Protein AF-A0A5U8SXX7-F1 (afdb_monomer_lite)

Structure (mmCIF, N/CA/C/O backbone):
data_AF-A0A5U8SXX7-F1
#
_entry.id   AF-A0A5U8SXX7-F1
#
loop_
_atom_site.group_PDB
_atom_site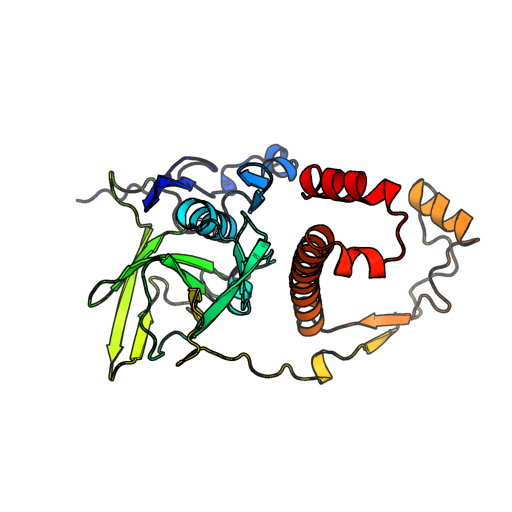.id
_atom_site.type_symbol
_atom_site.label_atom_id
_atom_site.label_alt_id
_atom_site.label_comp_id
_atom_site.label_asym_id
_atom_site.label_entity_id
_atom_site.label_seq_id
_atom_site.pdbx_PDB_ins_code
_atom_site.Cartn_x
_atom_site.Cartn_y
_atom_site.Cartn_z
_atom_site.occupancy
_atom_site.B_iso_or_equiv
_atom_site.auth_seq_id
_atom_site.auth_comp_id
_atom_site.auth_asym_id
_atom_site.auth_atom_id
_atom_site.pdbx_PDB_model_num
ATOM 1 N N . MET A 1 1 ? -5.704 18.081 38.319 1.00 32.44 1 MET A N 1
ATOM 2 C CA . MET A 1 1 ? -4.574 18.545 37.490 1.00 32.44 1 MET A CA 1
ATOM 3 C C . MET A 1 1 ? -3.995 17.320 36.803 1.00 32.44 1 MET A C 1
ATOM 5 O O . MET A 1 1 ? -3.219 16.600 37.414 1.00 32.44 1 MET A O 1
ATOM 9 N N . SER A 1 2 ? -4.483 16.996 35.607 1.00 37.75 2 SER A N 1
ATOM 10 C CA . SER A 1 2 ? -3.948 15.902 34.794 1.00 37.75 2 SER A CA 1
ATOM 11 C C . SER A 1 2 ? -2.722 16.425 34.056 1.00 37.75 2 SER A C 1
ATOM 13 O O . SER A 1 2 ? -2.859 17.245 33.151 1.00 37.75 2 SER A O 1
ATOM 15 N N . GLY A 1 3 ? -1.534 16.003 34.485 1.00 36.03 3 GLY A N 1
ATOM 16 C CA . GLY A 1 3 ? -0.313 16.236 33.725 1.00 36.03 3 GLY A CA 1
ATOM 17 C C . GLY A 1 3 ? -0.435 15.513 32.390 1.00 36.03 3 GLY A C 1
ATOM 18 O O . GLY A 1 3 ? -0.456 14.286 32.355 1.00 36.03 3 GLY A O 1
ATOM 19 N N . ILE A 1 4 ? -0.584 16.277 31.311 1.00 40.84 4 ILE A N 1
ATOM 20 C CA . ILE A 1 4 ? -0.399 15.770 29.956 1.00 40.84 4 ILE A CA 1
ATOM 21 C C . ILE A 1 4 ? 1.100 15.505 29.850 1.00 40.84 4 ILE A C 1
ATOM 23 O O . ILE A 1 4 ? 1.896 16.440 29.894 1.00 40.84 4 ILE A O 1
ATOM 27 N N . ILE A 1 5 ? 1.492 14.234 29.810 1.00 45.47 5 ILE A N 1
ATOM 28 C CA . ILE A 1 5 ? 2.870 13.858 29.505 1.00 45.47 5 ILE A CA 1
ATOM 29 C C . ILE A 1 5 ? 3.035 14.091 28.001 1.00 45.47 5 ILE A C 1
ATOM 31 O O . ILE A 1 5 ? 2.590 13.293 27.183 1.00 45.47 5 ILE A O 1
ATOM 35 N N . THR A 1 6 ? 3.582 15.254 27.657 1.00 53.59 6 THR A N 1
ATOM 36 C CA . THR A 1 6 ? 3.917 15.709 26.303 1.00 53.59 6 THR A CA 1
ATOM 37 C C . THR A 1 6 ? 5.352 15.321 25.958 1.00 53.59 6 THR A C 1
ATOM 39 O O . THR A 1 6 ? 6.181 16.191 25.701 1.00 53.59 6 THR A O 1
ATOM 42 N N . GLU A 1 7 ? 5.685 14.037 26.018 1.00 73.19 7 GLU A N 1
ATOM 43 C CA . GLU A 1 7 ? 6.997 13.575 25.566 1.00 73.19 7 GLU A CA 1
ATOM 44 C C . GLU A 1 7 ? 6.785 12.523 24.484 1.00 73.19 7 GLU A C 1
ATOM 46 O O . GLU A 1 7 ? 6.180 11.475 24.720 1.00 73.19 7 GLU A O 1
ATOM 51 N N . HIS A 1 8 ? 7.188 12.870 23.261 1.00 89.75 8 HIS A N 1
ATOM 52 C CA . HIS A 1 8 ? 7.258 11.917 22.166 1.00 89.75 8 HIS A CA 1
ATOM 53 C C . HIS A 1 8 ? 8.357 10.909 22.484 1.00 89.75 8 HIS A C 1
ATOM 55 O O . HIS A 1 8 ? 9.456 11.272 22.901 1.00 89.75 8 HIS A O 1
ATOM 61 N N . GLU A 1 9 ? 8.051 9.634 22.311 1.00 95.12 9 GLU A N 1
ATOM 62 C CA . GLU A 1 9 ? 9.025 8.572 22.473 1.00 95.12 9 GLU A CA 1
ATOM 63 C C . GLU A 1 9 ? 9.878 8.468 21.201 1.00 95.12 9 GLU A C 1
ATOM 65 O O . GLU A 1 9 ? 9.337 8.605 20.094 1.00 95.12 9 GLU A O 1
ATOM 70 N N . PRO A 1 10 ? 11.179 8.152 21.327 1.00 95.12 10 PRO A N 1
ATOM 71 C CA . PRO A 1 10 ? 12.062 7.989 20.179 1.00 95.12 10 PRO A CA 1
ATOM 72 C C . PRO A 1 10 ? 11.554 6.955 19.175 1.00 95.12 10 PRO A C 1
ATOM 74 O O . PRO A 1 10 ? 10.849 6.007 19.545 1.00 95.12 10 PRO A O 1
ATOM 77 N N . PHE A 1 11 ? 11.968 7.100 17.919 1.00 95.00 11 PHE A N 1
ATOM 78 C CA . PHE A 1 11 ? 11.667 6.175 16.836 1.00 95.00 11 PHE A CA 1
ATOM 79 C C . PHE A 1 11 ? 11.897 4.714 17.240 1.00 95.00 11 PHE A C 1
ATOM 81 O O . PHE A 1 11 ? 12.903 4.357 17.852 1.00 95.00 11 PHE A O 1
ATOM 88 N N . GLY A 1 12 ? 10.943 3.848 16.900 1.00 95.38 12 GLY A N 1
ATOM 89 C CA . GLY A 1 12 ? 11.006 2.422 17.210 1.00 95.38 12 GLY A CA 1
ATOM 90 C C . GLY A 1 12 ? 10.702 2.065 18.663 1.00 95.38 12 GLY A C 1
ATOM 91 O O . GLY A 1 12 ? 10.657 0.879 18.995 1.00 95.38 12 GLY A O 1
ATOM 92 N N . THR A 1 13 ? 10.414 3.042 19.526 1.00 97.44 13 THR A N 1
ATOM 93 C CA . THR A 1 13 ? 9.951 2.750 20.885 1.00 97.44 13 THR A CA 1
ATOM 94 C C . THR A 1 13 ? 8.568 2.105 20.842 1.00 97.44 13 THR A C 1
ATOM 96 O O . THR A 1 13 ? 7.653 2.613 20.195 1.00 97.44 13 THR A O 1
ATOM 99 N N . LEU A 1 14 ? 8.398 0.994 21.564 1.00 98.00 14 LEU A N 1
ATOM 100 C CA . LEU A 1 14 ? 7.102 0.341 21.752 1.00 98.00 14 LEU A CA 1
ATOM 101 C C . LEU A 1 14 ? 6.168 1.240 22.575 1.00 98.00 14 LEU A C 1
ATOM 103 O O . LEU A 1 14 ? 6.423 1.508 23.752 1.00 98.00 14 LEU A O 1
ATOM 107 N N . LEU A 1 15 ? 5.055 1.644 21.966 1.00 98.00 15 LEU A N 1
ATOM 108 C CA . LEU A 1 15 ? 4.037 2.502 22.573 1.00 98.00 15 LEU A CA 1
ATOM 109 C C . LEU A 1 15 ? 2.920 1.701 23.245 1.00 98.00 15 LEU A C 1
ATOM 111 O O . LEU A 1 15 ? 2.323 2.158 24.217 1.00 98.00 15 LEU A O 1
ATOM 115 N N . GLY A 1 16 ? 2.625 0.507 22.736 1.00 98.00 16 GLY A N 1
ATOM 116 C CA . GLY A 1 16 ? 1.540 -0.339 23.219 1.00 98.00 16 GLY A CA 1
ATOM 117 C C . GLY A 1 16 ? 1.181 -1.426 22.214 1.00 98.00 16 GLY A C 1
ATOM 118 O O . GLY A 1 16 ? 1.968 -1.745 21.324 1.00 98.00 16 GLY A O 1
ATOM 119 N N . TYR A 1 17 ? -0.014 -1.996 22.361 1.00 98.50 17 TYR A N 1
ATOM 120 C CA . TYR A 1 17 ? -0.487 -3.089 21.516 1.00 98.50 17 TYR A CA 1
ATOM 121 C C . TYR A 1 17 ? -1.936 -2.872 21.098 1.00 98.50 17 TYR A C 1
ATOM 123 O O . TYR A 1 17 ? -2.779 -2.537 21.924 1.00 98.50 17 TYR A O 1
ATOM 131 N N . ALA A 1 18 ? -2.228 -3.142 19.834 1.00 98.50 18 ALA A N 1
ATOM 132 C CA . ALA A 1 18 ? -3.575 -3.274 19.302 1.00 98.50 18 ALA A CA 1
ATOM 133 C C . ALA A 1 18 ? -4.205 -4.631 19.696 1.00 98.50 18 ALA A C 1
ATOM 135 O O . ALA A 1 18 ? -3.512 -5.504 20.244 1.00 98.50 18 ALA A O 1
ATOM 136 N N . PRO A 1 19 ? -5.499 -4.865 19.393 1.00 98.31 19 PRO A N 1
ATOM 137 C CA . PRO A 1 19 ? -6.109 -6.185 19.521 1.00 98.31 19 PRO A CA 1
ATOM 138 C C . PRO A 1 19 ? -5.303 -7.258 18.776 1.00 98.31 19 PRO A C 1
ATOM 140 O O . PRO A 1 19 ? -4.677 -6.984 17.751 1.00 98.31 19 PRO A O 1
ATOM 143 N N . GLY A 1 20 ? -5.273 -8.470 19.333 1.00 97.19 20 GLY A N 1
ATOM 144 C CA . GLY A 1 20 ? -4.426 -9.559 18.830 1.00 97.19 20 GLY A CA 1
ATOM 145 C C . GLY A 1 20 ? -2.946 -9.452 19.213 1.00 97.19 20 GLY A C 1
ATOM 146 O O . GLY A 1 20 ? -2.155 -10.302 18.825 1.00 97.19 20 GLY A O 1
ATOM 147 N N . GLY A 1 21 ? -2.554 -8.440 19.999 1.00 97.81 21 GLY A N 1
ATOM 148 C CA . GLY A 1 21 ? -1.166 -8.276 20.442 1.00 97.81 21 GLY A CA 1
ATOM 149 C C . GLY A 1 21 ? -0.250 -7.685 19.370 1.00 97.81 21 GLY A C 1
ATOM 150 O O . GLY A 1 21 ? 0.959 -7.899 19.408 1.00 97.81 21 GLY A O 1
ATOM 151 N N . VAL A 1 22 ? -0.803 -6.932 18.415 1.00 98.62 22 VAL A N 1
ATOM 152 C CA . VAL A 1 22 ? -0.023 -6.276 17.358 1.00 98.62 22 VAL A CA 1
ATOM 153 C C . VAL A 1 22 ? 0.638 -5.018 17.919 1.00 98.62 22 VAL A C 1
ATOM 155 O O . VAL A 1 22 ? -0.049 -4.092 18.343 1.00 98.62 22 VAL A O 1
ATOM 158 N N . ALA A 1 23 ? 1.969 -4.987 17.945 1.00 98.50 23 ALA A N 1
ATOM 159 C CA . ALA A 1 23 ? 2.736 -3.877 18.508 1.00 98.50 23 ALA A CA 1
ATOM 160 C C . ALA A 1 23 ? 2.514 -2.553 17.755 1.00 98.50 23 ALA A C 1
ATOM 162 O O . ALA A 1 23 ? 2.358 -2.543 16.533 1.00 98.50 23 ALA A O 1
ATOM 163 N N . ILE A 1 24 ? 2.540 -1.444 18.489 1.00 98.56 24 ILE A N 1
ATOM 164 C CA . ILE A 1 24 ? 2.474 -0.077 17.962 1.00 98.56 24 ILE A CA 1
ATOM 165 C C . ILE A 1 24 ? 3.781 0.611 18.345 1.00 98.56 24 ILE A C 1
ATOM 167 O O . ILE A 1 24 ? 4.125 0.642 19.529 1.00 98.56 24 ILE A O 1
ATOM 171 N N . TYR A 1 25 ? 4.498 1.152 17.367 1.00 98.19 25 TYR A N 1
ATOM 172 C CA . TYR A 1 25 ? 5.790 1.807 17.567 1.00 98.19 25 TYR A CA 1
ATOM 173 C C . TYR A 1 25 ? 5.721 3.305 17.269 1.00 98.19 25 TYR A C 1
ATOM 175 O O . TYR A 1 25 ? 4.919 3.748 16.445 1.00 98.19 25 TYR A O 1
ATOM 183 N N . SER A 1 26 ? 6.589 4.082 17.920 1.00 97.44 26 SER A N 1
ATOM 184 C CA . SER A 1 26 ? 6.797 5.484 17.557 1.00 97.44 26 SER A CA 1
ATOM 185 C C . SER A 1 26 ? 7.449 5.578 16.183 1.00 97.44 26 SER A C 1
ATOM 187 O O . SER A 1 26 ? 8.460 4.924 15.919 1.00 97.44 26 SER A O 1
ATOM 189 N N . SER A 1 27 ? 6.888 6.435 15.334 1.00 94.88 27 SER A N 1
ATOM 190 C CA . SER A 1 27 ? 7.436 6.779 14.020 1.00 94.88 27 SER A CA 1
ATOM 191 C C . SER A 1 27 ? 8.044 8.189 13.995 1.00 94.88 27 SER A C 1
ATOM 193 O O . SER A 1 27 ? 7.937 8.881 12.989 1.00 94.88 27 SER A O 1
ATOM 195 N N . ASP A 1 28 ? 8.621 8.646 15.110 1.00 92.44 28 ASP A N 1
ATOM 196 C CA . ASP A 1 28 ? 9.203 9.990 15.221 1.00 92.44 28 ASP A CA 1
ATOM 197 C C . ASP A 1 28 ? 10.601 10.062 14.572 1.00 92.44 28 ASP A C 1
ATOM 199 O O . ASP A 1 28 ? 11.625 9.860 15.230 1.00 92.44 28 ASP A O 1
ATOM 203 N N . TYR A 1 29 ? 10.649 10.310 13.259 1.00 86.81 29 TYR A N 1
ATOM 204 C CA . TYR A 1 29 ? 11.898 10.347 12.482 1.00 86.81 29 TYR A CA 1
ATOM 205 C C . TYR A 1 29 ? 12.851 11.481 12.871 1.00 86.81 29 TYR A C 1
ATOM 207 O O . TYR A 1 29 ? 14.036 11.399 12.540 1.00 86.81 29 TYR A O 1
ATOM 215 N N . ASP A 1 30 ? 12.379 12.508 13.582 1.00 88.31 30 ASP A N 1
ATOM 216 C CA . ASP A 1 30 ? 13.229 13.614 14.039 1.00 88.31 30 ASP A CA 1
ATOM 217 C C . ASP A 1 30 ? 14.213 13.154 15.127 1.00 88.31 30 ASP A C 1
ATOM 219 O O . ASP A 1 30 ? 15.227 13.803 15.382 1.00 88.31 30 ASP A O 1
ATOM 223 N N . THR A 1 31 ? 13.949 11.996 15.736 1.00 87.38 31 THR A N 1
ATOM 224 C CA . THR A 1 31 ? 14.818 11.370 16.742 1.00 87.38 31 THR A CA 1
ATOM 225 C C . THR A 1 31 ? 15.895 10.450 16.153 1.00 87.38 31 THR A C 1
ATOM 227 O O . THR A 1 31 ? 16.691 9.894 16.909 1.00 87.38 31 THR A O 1
ATOM 230 N N . ILE A 1 32 ? 15.943 10.298 14.823 1.00 86.88 32 ILE A N 1
ATOM 231 C CA . ILE A 1 32 ? 16.904 9.451 14.099 1.00 86.88 32 ILE A CA 1
ATOM 232 C C . ILE A 1 32 ? 18.043 10.304 13.523 1.00 86.88 32 ILE A C 1
ATOM 234 O O . ILE A 1 32 ? 17.812 11.407 13.022 1.00 86.88 32 ILE A O 1
ATOM 238 N N . THR A 1 33 ? 19.275 9.790 13.539 1.00 82.50 33 THR A N 1
ATOM 239 C CA . THR A 1 33 ? 20.435 10.466 12.934 1.00 82.50 33 THR A CA 1
ATOM 240 C C . THR A 1 33 ? 20.453 10.354 11.402 1.00 82.50 33 THR A C 1
ATOM 242 O O . THR A 1 33 ? 19.926 9.406 10.830 1.00 82.50 33 THR A O 1
ATOM 245 N N . GLU A 1 34 ? 21.106 11.290 10.702 1.00 79.62 34 GLU A N 1
ATOM 246 C CA . GLU A 1 34 ? 21.230 11.227 9.230 1.00 79.62 34 GLU A CA 1
ATOM 247 C C . GLU A 1 34 ? 21.954 9.958 8.745 1.00 79.62 34 GLU A C 1
ATOM 249 O O . GLU A 1 34 ? 21.542 9.359 7.760 1.00 79.62 34 GLU A O 1
ATOM 254 N N . ALA A 1 35 ? 22.966 9.485 9.482 1.00 74.50 35 ALA A N 1
ATOM 255 C CA . ALA A 1 35 ? 23.678 8.248 9.150 1.00 74.50 35 ALA A CA 1
ATOM 256 C C . ALA A 1 35 ? 22.775 7.005 9.231 1.00 74.50 35 ALA A C 1
ATOM 258 O O . ALA A 1 35 ? 22.951 6.061 8.468 1.00 74.50 35 ALA A O 1
ATOM 259 N N . GLU A 1 36 ? 21.802 6.999 10.145 1.00 72.56 36 GLU A N 1
ATOM 260 C CA . GLU A 1 36 ? 20.806 5.930 10.220 1.00 72.56 36 GLU A CA 1
ATOM 261 C C . GLU A 1 36 ? 19.809 6.028 9.062 1.00 72.56 36 GLU A C 1
ATOM 263 O O . GLU A 1 36 ? 19.444 4.996 8.513 1.00 72.56 36 GLU A O 1
ATOM 268 N N . LYS A 1 37 ? 19.422 7.240 8.636 1.00 71.06 37 LYS A N 1
ATOM 269 C CA . LYS A 1 37 ? 18.517 7.458 7.488 1.00 71.06 37 LYS A CA 1
ATOM 270 C C . LYS A 1 37 ? 19.102 6.985 6.152 1.00 71.06 37 LYS A C 1
ATOM 272 O O . LYS A 1 37 ? 18.334 6.646 5.257 1.00 71.06 37 LYS A O 1
ATOM 277 N N . GLU A 1 38 ? 20.427 6.946 6.012 1.00 72.69 38 GLU A N 1
ATOM 278 C CA . GLU A 1 38 ? 21.106 6.458 4.802 1.00 72.69 38 GLU A CA 1
ATOM 279 C C . GLU A 1 38 ? 20.998 4.926 4.614 1.00 72.69 38 GLU A C 1
ATOM 281 O O . GLU A 1 38 ? 21.174 4.433 3.499 1.00 72.69 38 GLU A O 1
ATOM 286 N N . ASP A 1 39 ? 20.654 4.162 5.660 1.00 73.50 39 ASP A N 1
ATOM 287 C CA . ASP A 1 39 ? 20.448 2.707 5.592 1.00 73.50 39 ASP A CA 1
ATOM 288 C C . ASP A 1 39 ? 18.970 2.342 5.323 1.00 73.50 39 ASP A C 1
ATOM 290 O O . ASP A 1 39 ? 18.268 1.825 6.198 1.00 73.50 39 ASP A O 1
ATOM 294 N N . ASP A 1 40 ? 18.490 2.594 4.094 1.00 68.19 40 ASP A N 1
ATOM 295 C CA . ASP A 1 40 ? 17.101 2.331 3.636 1.00 68.19 40 ASP A CA 1
ATOM 296 C C . ASP A 1 40 ? 16.620 0.897 3.931 1.00 68.19 40 ASP A C 1
ATOM 298 O O . ASP A 1 40 ? 15.458 0.655 4.271 1.00 68.19 40 ASP A O 1
ATOM 302 N N . ILE A 1 41 ? 17.523 -0.084 3.842 1.00 70.25 41 ILE A N 1
ATOM 303 C CA . ILE A 1 41 ? 17.184 -1.499 4.036 1.00 70.25 41 ILE A CA 1
ATOM 304 C C . ILE A 1 41 ? 16.730 -1.743 5.480 1.00 70.25 41 ILE A C 1
ATOM 306 O O . ILE A 1 41 ? 15.787 -2.508 5.710 1.00 70.25 41 ILE A O 1
ATOM 310 N N . SER A 1 42 ? 17.351 -1.069 6.453 1.00 80.62 42 SER A N 1
ATOM 311 C CA . SER A 1 42 ? 17.026 -1.218 7.875 1.00 80.62 42 SER A CA 1
ATOM 312 C C . SER A 1 42 ? 15.600 -0.760 8.226 1.00 80.62 42 SER A C 1
ATOM 314 O O . SER A 1 42 ? 14.990 -1.283 9.175 1.00 80.62 42 SER A O 1
ATOM 316 N N . PHE A 1 43 ? 15.017 0.138 7.423 1.00 87.25 43 PHE A N 1
ATOM 317 C CA . PHE A 1 43 ? 13.659 0.653 7.604 1.00 87.25 43 PHE A CA 1
ATOM 318 C C . PHE A 1 43 ? 12.571 -0.248 7.037 1.00 87.25 43 PHE A C 1
ATOM 320 O O . PHE A 1 43 ? 11.394 -0.050 7.337 1.00 87.25 43 PHE A O 1
ATOM 327 N N . ARG A 1 44 ? 12.915 -1.284 6.275 1.00 88.31 44 ARG A N 1
ATOM 328 C CA . ARG A 1 44 ? 11.913 -2.228 5.781 1.00 88.31 44 ARG A CA 1
ATOM 329 C C . ARG A 1 44 ? 11.476 -3.168 6.907 1.00 88.31 44 ARG A C 1
ATOM 331 O O . ARG A 1 44 ? 12.291 -3.798 7.586 1.00 88.31 44 ARG A O 1
ATOM 338 N N . SER A 1 45 ? 10.170 -3.239 7.148 1.00 94.19 45 SER A N 1
ATOM 339 C CA . SER A 1 45 ? 9.546 -4.143 8.118 1.00 94.19 45 SER A CA 1
ATOM 340 C C . SER A 1 45 ? 9.117 -5.431 7.424 1.00 94.19 45 SER A C 1
ATOM 342 O O . SER A 1 45 ? 8.421 -5.385 6.409 1.00 94.19 45 SER A O 1
ATOM 344 N N . TYR A 1 46 ? 9.508 -6.578 7.980 1.00 93.31 46 TYR A N 1
ATOM 345 C CA . TYR A 1 46 ? 9.157 -7.901 7.467 1.00 93.31 46 TYR A CA 1
ATOM 346 C C . TYR A 1 46 ? 8.668 -8.811 8.592 1.00 93.31 46 TYR A C 1
ATOM 348 O O . TYR A 1 46 ? 9.169 -8.746 9.717 1.00 93.31 46 TYR A O 1
ATOM 356 N N . ILE A 1 47 ? 7.737 -9.711 8.271 1.00 94.31 47 ILE A N 1
ATOM 357 C CA . ILE A 1 47 ? 7.434 -10.884 9.099 1.00 94.31 47 ILE A CA 1
ATOM 358 C C . ILE A 1 47 ? 7.649 -12.132 8.247 1.00 94.31 47 ILE A C 1
ATOM 360 O O . ILE A 1 47 ? 6.910 -12.393 7.300 1.00 94.31 47 ILE A O 1
ATOM 364 N N . GLY A 1 48 ? 8.684 -12.909 8.574 1.00 90.62 48 GLY A N 1
ATOM 365 C CA . GLY A 1 48 ? 9.183 -13.929 7.652 1.00 90.62 48 GLY A CA 1
ATOM 366 C C . GLY A 1 48 ? 9.667 -13.261 6.364 1.00 90.62 48 GLY A C 1
ATOM 367 O O . GLY A 1 48 ? 10.489 -12.352 6.426 1.00 90.62 48 GLY A O 1
ATOM 368 N N . ASN A 1 49 ? 9.116 -13.676 5.224 1.00 86.81 49 ASN A N 1
ATOM 369 C CA . ASN A 1 49 ? 9.429 -13.098 3.912 1.00 86.81 49 ASN A CA 1
ATOM 370 C C . ASN A 1 49 ? 8.374 -12.087 3.428 1.00 86.81 49 ASN A C 1
ATOM 372 O O . ASN A 1 49 ? 8.456 -11.596 2.307 1.00 86.81 49 ASN A O 1
ATOM 376 N N . GLU A 1 50 ? 7.365 -11.789 4.248 1.00 91.12 50 GLU A N 1
ATOM 377 C CA . GLU A 1 50 ? 6.288 -10.875 3.877 1.00 91.12 50 GLU A CA 1
ATOM 378 C C . GLU A 1 50 ? 6.643 -9.443 4.273 1.00 91.12 50 GLU A C 1
ATOM 380 O O . GLU A 1 50 ? 6.895 -9.157 5.448 1.00 91.12 50 GLU A O 1
ATOM 385 N N . TYR A 1 51 ? 6.669 -8.544 3.286 1.00 91.81 51 TYR A N 1
ATOM 386 C CA . TYR A 1 51 ? 6.935 -7.123 3.492 1.00 91.81 51 TYR A CA 1
ATOM 387 C C . TYR A 1 51 ? 5.715 -6.437 4.106 1.00 91.81 51 TYR A C 1
ATOM 389 O O . TYR A 1 51 ? 4.633 -6.407 3.519 1.00 91.81 51 TYR A O 1
ATOM 397 N N . MET A 1 52 ? 5.890 -5.873 5.297 1.00 96.38 52 MET A N 1
ATOM 398 C CA . MET A 1 52 ? 4.830 -5.170 6.014 1.00 96.38 52 MET A CA 1
ATOM 399 C C . MET A 1 52 ? 4.774 -3.697 5.625 1.00 96.38 52 MET A C 1
ATOM 401 O O . MET A 1 52 ? 3.685 -3.141 5.547 1.00 96.38 52 MET A O 1
ATOM 405 N N . GLY A 1 53 ? 5.904 -3.063 5.316 1.00 93.06 53 GLY A N 1
ATOM 406 C CA . GLY A 1 53 ? 5.968 -1.642 4.978 1.00 93.06 53 GLY A CA 1
ATOM 407 C C . GLY A 1 53 ? 7.212 -0.964 5.542 1.00 93.06 53 GLY A C 1
ATOM 408 O O . GLY A 1 53 ? 8.091 -1.614 6.110 1.00 93.06 53 GLY A O 1
ATOM 409 N N . TYR A 1 54 ? 7.261 0.358 5.411 1.00 92.88 54 TYR A N 1
ATOM 410 C CA . TYR A 1 54 ? 8.3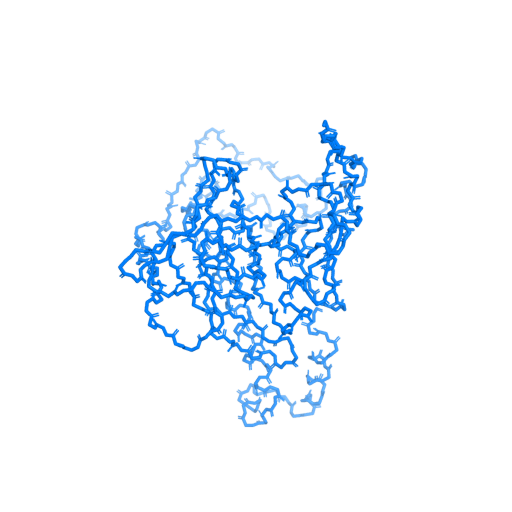44 1.179 5.942 1.00 92.88 54 TYR A CA 1
ATOM 411 C C . TYR A 1 54 ? 8.113 1.486 7.430 1.00 92.88 54 TYR A C 1
ATOM 413 O O . TYR A 1 54 ? 7.045 1.967 7.818 1.00 92.88 54 TYR A O 1
ATOM 421 N N . LYS A 1 55 ? 9.095 1.194 8.283 1.00 94.38 55 LYS A N 1
ATOM 422 C CA . LYS A 1 55 ? 9.042 1.417 9.735 1.00 94.38 55 LYS A CA 1
ATOM 423 C C . LYS A 1 55 ? 8.998 2.914 10.037 1.00 94.38 55 LYS A C 1
ATOM 425 O O . LYS A 1 55 ? 9.894 3.610 9.593 1.00 94.38 55 LYS A O 1
ATOM 430 N N . TRP A 1 56 ? 8.058 3.448 10.814 1.00 96.12 56 TRP A N 1
ATOM 431 C CA . TRP A 1 56 ? 6.872 2.822 11.419 1.00 96.12 56 TRP A CA 1
ATOM 432 C C . TRP A 1 56 ? 5.612 3.532 10.920 1.00 96.12 56 TRP A C 1
ATOM 434 O O . TRP A 1 56 ? 4.794 4.033 11.686 1.00 96.12 56 TRP A O 1
ATOM 444 N N . GLN A 1 57 ? 5.464 3.579 9.598 1.00 96.69 57 GLN A N 1
ATOM 445 C CA . GLN A 1 57 ? 4.385 4.286 8.916 1.00 96.69 57 GLN A CA 1
ATOM 446 C C . GLN A 1 57 ? 3.003 3.678 9.201 1.00 96.69 57 GLN A C 1
ATOM 448 O O . GLN A 1 57 ? 2.863 2.518 9.596 1.00 96.69 57 GLN A O 1
ATOM 453 N N . CYS A 1 58 ? 1.957 4.464 8.943 1.00 98.06 58 CYS A N 1
ATOM 454 C CA . CYS A 1 58 ? 0.565 4.027 9.077 1.00 98.06 58 CYS A CA 1
ATOM 455 C C . CYS A 1 58 ? 0.235 2.809 8.191 1.00 98.06 58 CYS A C 1
ATOM 457 O O . CYS A 1 58 ? -0.387 1.853 8.657 1.00 98.06 58 CYS A O 1
ATOM 459 N N . VAL A 1 59 ? 0.733 2.797 6.948 1.00 98.25 59 VAL A N 1
ATOM 460 C CA . VAL A 1 59 ? 0.574 1.684 5.994 1.00 98.25 59 VAL A CA 1
ATOM 461 C C . VAL A 1 59 ? 1.226 0.400 6.514 1.00 98.25 59 VAL A C 1
ATOM 463 O O . VAL A 1 59 ? 0.624 -0.671 6.424 1.00 98.25 59 VAL A O 1
ATOM 466 N N . GLU A 1 60 ? 2.421 0.510 7.109 1.00 98.38 60 GLU A N 1
ATOM 467 C CA . GLU A 1 60 ? 3.143 -0.629 7.694 1.00 98.38 60 GLU A CA 1
ATOM 468 C C . GLU A 1 60 ? 2.321 -1.303 8.787 1.00 98.38 60 GLU A C 1
ATOM 470 O O . GLU A 1 60 ? 2.132 -2.522 8.779 1.00 98.38 60 GLU A O 1
ATOM 475 N N . PHE A 1 61 ? 1.771 -0.494 9.690 1.00 98.75 61 PHE A N 1
ATOM 476 C CA . PHE A 1 61 ? 0.951 -0.990 10.780 1.00 98.75 61 PHE A CA 1
ATOM 477 C C . PHE A 1 61 ? -0.347 -1.623 10.283 1.00 98.75 61 PHE A C 1
ATOM 479 O O . PHE A 1 61 ? -0.693 -2.716 10.727 1.00 98.75 61 PHE A O 1
ATOM 486 N N . ALA A 1 62 ? -1.056 -0.971 9.357 1.00 98.75 62 ALA A N 1
ATOM 487 C CA . ALA A 1 62 ? -2.307 -1.490 8.815 1.00 98.75 62 ALA A CA 1
ATOM 488 C C . ALA A 1 62 ? -2.101 -2.855 8.138 1.00 98.75 62 ALA A C 1
ATOM 490 O O . ALA A 1 62 ? -2.842 -3.802 8.414 1.00 98.75 62 ALA A O 1
ATOM 491 N N . ARG A 1 63 ? -1.049 -2.995 7.318 1.00 98.75 63 ARG A N 1
ATOM 492 C CA . ARG A 1 63 ? -0.704 -4.267 6.666 1.00 98.75 63 ARG A CA 1
ATOM 493 C C . ARG A 1 63 ? -0.326 -5.336 7.692 1.00 98.75 63 ARG A C 1
ATOM 495 O O . ARG A 1 63 ? -0.852 -6.446 7.635 1.00 98.75 63 ARG A O 1
ATOM 502 N N . ARG A 1 64 ? 0.515 -4.994 8.675 1.00 98.69 64 ARG A N 1
ATOM 503 C CA . ARG A 1 64 ? 0.931 -5.909 9.751 1.00 98.69 64 ARG A CA 1
ATOM 504 C C . ARG A 1 64 ? -0.226 -6.348 10.643 1.00 98.69 64 ARG A C 1
ATOM 506 O O . ARG A 1 64 ? -0.278 -7.511 11.039 1.00 98.69 64 ARG A O 1
ATOM 513 N N . PHE A 1 65 ? -1.163 -5.451 10.939 1.00 98.81 65 PHE A N 1
ATOM 514 C CA . PHE A 1 65 ? -2.360 -5.767 11.711 1.00 98.81 65 PHE A CA 1
ATOM 515 C C . PHE A 1 65 ? -3.231 -6.794 10.990 1.00 98.81 65 PHE A C 1
ATOM 517 O O . PHE A 1 65 ? -3.632 -7.786 11.602 1.00 98.81 65 PHE A O 1
ATOM 524 N N . LEU A 1 66 ? -3.501 -6.578 9.697 1.00 98.75 66 LEU A N 1
ATOM 525 C CA . LEU A 1 66 ? -4.289 -7.513 8.895 1.00 98.75 66 LEU A CA 1
ATOM 526 C C . LEU A 1 66 ? -3.581 -8.862 8.734 1.00 98.75 66 LEU A C 1
ATOM 528 O O . LEU A 1 66 ? -4.218 -9.907 8.858 1.00 98.75 66 LEU A O 1
ATOM 532 N N . TYR A 1 67 ? -2.263 -8.846 8.533 1.00 98.56 67 TYR A N 1
ATOM 533 C CA . TYR A 1 67 ? -1.472 -10.061 8.395 1.00 98.56 67 TYR A CA 1
ATOM 534 C C . TYR A 1 67 ? -1.518 -10.921 9.662 1.00 98.56 67 TYR A C 1
ATOM 536 O O . TYR A 1 67 ? -1.849 -12.103 9.597 1.00 98.56 67 TYR A O 1
ATOM 544 N N . LEU A 1 68 ? -1.240 -10.330 10.827 1.00 98.50 68 LEU A N 1
ATOM 545 C CA . LEU A 1 68 ? -1.165 -11.073 12.087 1.00 98.50 68 LEU A CA 1
ATOM 546 C C . LEU A 1 68 ? -2.530 -11.570 12.582 1.00 98.50 68 LEU A C 1
ATOM 548 O O . LEU A 1 68 ? -2.592 -12.637 13.188 1.00 98.50 68 LEU A O 1
ATOM 552 N N . ASN A 1 69 ? -3.611 -10.823 12.338 1.00 98.44 69 ASN A N 1
ATOM 553 C CA . ASN A 1 69 ? -4.947 -11.198 12.815 1.00 98.44 69 ASN A CA 1
ATOM 554 C C . ASN A 1 69 ? -5.747 -12.042 11.818 1.00 98.44 69 ASN A C 1
ATOM 556 O O . ASN A 1 69 ? -6.565 -12.859 12.238 1.00 98.44 69 ASN A O 1
ATOM 560 N N . TYR A 1 70 ? -5.543 -11.838 10.515 1.00 98.00 70 TYR A N 1
ATOM 561 C CA . TYR A 1 70 ? -6.399 -12.414 9.473 1.00 98.00 70 TYR A CA 1
ATOM 562 C C . TYR A 1 70 ? -5.622 -13.149 8.372 1.00 98.00 70 TYR A C 1
ATOM 564 O O . TYR A 1 70 ? -6.245 -13.756 7.507 1.00 98.00 70 TYR A O 1
ATOM 572 N N . GLY A 1 71 ? -4.285 -13.116 8.373 1.00 97.94 71 GLY A N 1
ATOM 573 C CA . GLY A 1 71 ? -3.465 -13.781 7.354 1.00 97.94 71 GLY A CA 1
ATOM 574 C C . GLY A 1 71 ? -3.553 -13.143 5.964 1.00 97.94 71 GLY A C 1
ATOM 575 O O . GLY A 1 71 ? -3.225 -13.795 4.970 1.00 97.94 71 GLY A O 1
ATOM 576 N N . VAL A 1 72 ? -4.010 -11.890 5.871 1.00 98.31 72 VAL A N 1
ATOM 577 C CA . VAL A 1 72 ? -4.225 -11.177 4.601 1.00 98.31 72 VAL A CA 1
ATOM 578 C C . VAL A 1 72 ? -3.409 -9.892 4.528 1.00 98.31 72 VAL A C 1
ATOM 580 O O . VAL A 1 72 ? -3.141 -9.255 5.545 1.00 98.31 72 VAL A O 1
ATOM 583 N N . VAL A 1 73 ? -3.054 -9.484 3.311 1.00 97.75 73 VAL A N 1
ATOM 584 C CA . VAL A 1 73 ? -2.349 -8.227 3.027 1.00 97.75 73 VAL A CA 1
ATOM 585 C C . VAL A 1 73 ? -2.976 -7.513 1.831 1.00 97.75 73 VAL A C 1
ATOM 587 O O . VAL A 1 73 ? -3.505 -8.153 0.922 1.00 97.75 73 VAL A O 1
ATOM 590 N N . PHE A 1 74 ? -2.908 -6.184 1.814 1.00 96.69 74 PHE A N 1
ATOM 591 C CA . PHE A 1 74 ? -3.149 -5.391 0.608 1.00 96.69 74 PHE A CA 1
ATOM 592 C C . PHE A 1 74 ? -1.826 -5.143 -0.130 1.00 96.69 74 PHE A C 1
ATOM 594 O O . PHE A 1 74 ? -0.748 -5.219 0.472 1.00 96.69 74 PHE A O 1
ATOM 601 N N . THR A 1 75 ? -1.924 -4.871 -1.434 1.00 91.25 75 THR A N 1
ATOM 602 C CA . THR A 1 75 ? -0.772 -4.638 -2.318 1.00 91.25 75 THR A CA 1
ATOM 603 C C . THR A 1 75 ? 0.065 -3.429 -1.893 1.00 91.25 75 THR A C 1
ATOM 605 O O . THR A 1 75 ? -0.310 -2.680 -0.988 1.00 91.25 75 THR A O 1
ATOM 608 N N . ASP A 1 76 ? 1.227 -3.241 -2.513 1.00 87.94 76 ASP A N 1
ATOM 609 C CA . ASP A 1 76 ? 2.010 -2.039 -2.262 1.00 87.94 76 ASP A CA 1
ATOM 610 C C . ASP A 1 76 ? 1.340 -0.782 -2.826 1.00 87.94 76 ASP A C 1
ATOM 612 O O . ASP A 1 76 ? 0.681 -0.825 -3.867 1.00 87.94 76 ASP A O 1
ATOM 616 N N . VAL A 1 77 ? 1.478 0.313 -2.086 1.00 87.75 77 VAL A N 1
ATOM 617 C CA . VAL A 1 77 ? 0.908 1.630 -2.388 1.00 87.75 77 VAL A CA 1
ATOM 618 C C . VAL A 1 77 ? 1.961 2.680 -2.059 1.00 87.75 77 VAL A C 1
ATOM 620 O O . VAL A 1 77 ? 2.708 2.512 -1.093 1.00 87.75 77 VAL A O 1
ATOM 623 N N . GLY A 1 78 ? 2.028 3.748 -2.849 1.00 82.75 78 GLY A N 1
ATOM 624 C CA . GLY A 1 78 ? 2.924 4.866 -2.573 1.00 82.75 78 GLY A CA 1
ATOM 625 C C . GLY A 1 78 ? 2.417 5.698 -1.398 1.00 82.75 78 GLY A C 1
ATOM 626 O O . GLY A 1 78 ? 3.182 6.035 -0.495 1.00 82.75 78 GLY A O 1
ATOM 627 N N . MET A 1 79 ? 1.111 5.975 -1.374 1.00 90.94 79 MET A N 1
ATOM 628 C CA . MET A 1 79 ? 0.449 6.794 -0.359 1.00 90.94 79 MET A CA 1
ATOM 629 C C . MET A 1 79 ? -0.726 6.056 0.291 1.00 90.94 79 MET A C 1
ATOM 631 O O . MET A 1 79 ? -1.382 5.206 -0.308 1.00 90.94 79 MET A O 1
ATOM 635 N N . ALA A 1 80 ? -1.031 6.389 1.548 1.00 95.38 80 ALA A N 1
ATOM 636 C CA . ALA A 1 80 ? -2.055 5.689 2.321 1.00 95.38 80 ALA A CA 1
ATOM 637 C C . ALA A 1 80 ? -3.472 5.877 1.751 1.00 95.38 80 ALA A C 1
ATOM 639 O O . ALA A 1 80 ? -4.289 4.961 1.847 1.00 95.38 80 ALA A O 1
ATOM 640 N N . TYR A 1 81 ? -3.764 7.028 1.134 1.00 94.50 81 TYR A N 1
ATOM 641 C CA . TYR A 1 81 ? -5.076 7.275 0.525 1.00 94.50 81 TYR A CA 1
ATOM 642 C C . TYR A 1 81 ? -5.380 6.326 -0.647 1.00 94.50 81 TYR A C 1
ATOM 644 O O . TYR A 1 81 ? -6.542 5.983 -0.869 1.00 94.50 81 TYR A O 1
ATOM 652 N N . GLU A 1 82 ? -4.352 5.843 -1.356 1.00 92.62 82 GLU A N 1
ATOM 653 C CA . GLU A 1 82 ? -4.493 4.950 -2.517 1.00 92.62 82 GLU A CA 1
ATOM 654 C C . GLU A 1 82 ? -5.082 3.588 -2.133 1.00 92.62 82 GLU A C 1
ATOM 656 O O . GLU A 1 82 ? -5.700 2.914 -2.959 1.00 92.62 82 GLU A O 1
ATOM 661 N N . ILE A 1 83 ? -4.973 3.201 -0.854 1.00 96.50 83 ILE A N 1
ATOM 662 C CA . ILE A 1 83 ? -5.589 1.980 -0.322 1.00 96.50 83 ILE A CA 1
ATOM 663 C C . ILE A 1 83 ? -7.096 1.976 -0.611 1.00 96.50 83 ILE A C 1
ATOM 665 O O . ILE A 1 83 ? -7.649 0.924 -0.926 1.00 96.50 83 ILE A O 1
ATOM 669 N N . PHE A 1 84 ? -7.759 3.139 -0.592 1.00 96.62 84 PHE A N 1
ATOM 670 C CA . PHE A 1 84 ? -9.199 3.245 -0.841 1.00 96.62 84 PHE A CA 1
ATOM 671 C C . PHE A 1 84 ? -9.614 2.868 -2.276 1.00 96.62 84 PHE A C 1
ATOM 673 O O . PHE A 1 84 ? -10.775 2.512 -2.510 1.00 96.62 84 PHE A O 1
ATOM 680 N N . SER A 1 85 ? -8.684 2.882 -3.235 1.00 92.69 85 SER A N 1
ATOM 681 C CA . SER A 1 85 ? -8.912 2.439 -4.620 1.00 92.69 85 SER A CA 1
ATOM 682 C C . SER A 1 85 ? -8.667 0.937 -4.816 1.00 92.69 85 SER A C 1
ATOM 684 O O . SER A 1 85 ? -9.080 0.370 -5.827 1.00 92.69 85 SER A O 1
ATOM 686 N N . LEU A 1 86 ? -8.108 0.234 -3.825 1.00 93.94 86 LEU A N 1
ATOM 687 C CA . LEU A 1 86 ? -7.926 -1.217 -3.890 1.00 93.94 86 LEU A CA 1
ATOM 688 C C . LEU A 1 86 ? -9.263 -1.965 -3.793 1.00 93.94 86 LEU A C 1
ATOM 690 O O . LEU A 1 86 ? -10.211 -1.520 -3.143 1.00 93.94 86 LEU A O 1
ATOM 694 N N . ARG A 1 87 ? -9.356 -3.127 -4.447 1.00 95.00 87 ARG A N 1
ATOM 695 C CA . ARG A 1 87 ? -10.585 -3.951 -4.487 1.00 95.00 87 ARG A CA 1
ATOM 696 C C . ARG A 1 87 ? -10.384 -5.407 -4.096 1.00 95.00 87 ARG A C 1
ATOM 698 O O . ARG A 1 87 ? -11.327 -6.199 -4.137 1.00 95.00 87 ARG A O 1
ATOM 705 N N . PHE A 1 88 ? -9.181 -5.756 -3.659 1.00 95.50 88 PHE A N 1
ATOM 706 C CA . PHE A 1 88 ? -8.888 -7.086 -3.162 1.00 95.50 88 PHE A CA 1
ATOM 707 C C . PHE A 1 88 ? -7.782 -7.090 -2.106 1.00 95.50 88 PHE A C 1
ATOM 709 O O . PHE A 1 88 ? -6.990 -6.156 -1.992 1.00 95.50 88 PHE A O 1
ATOM 716 N N . LEU A 1 89 ? -7.735 -8.181 -1.348 1.00 97.25 89 LEU A N 1
ATOM 717 C CA . LEU A 1 89 ? -6.641 -8.560 -0.463 1.00 97.25 89 LEU A CA 1
ATOM 718 C C . LEU A 1 89 ? -6.052 -9.884 -0.948 1.00 97.25 89 LEU A C 1
ATOM 720 O O . LEU A 1 89 ? -6.769 -10.719 -1.498 1.00 97.25 89 LEU A O 1
ATOM 724 N N . ARG A 1 90 ? -4.763 -10.106 -0.708 1.00 95.44 90 ARG A N 1
ATOM 725 C CA . ARG A 1 90 ? -4.128 -11.412 -0.896 1.00 95.44 90 ARG A CA 1
ATOM 726 C C . ARG A 1 90 ? -4.124 -12.163 0.428 1.00 95.44 90 ARG A C 1
ATOM 728 O O . ARG A 1 90 ? -3.613 -11.652 1.423 1.00 95.44 90 ARG A O 1
ATOM 735 N N . HIS A 1 91 ? -4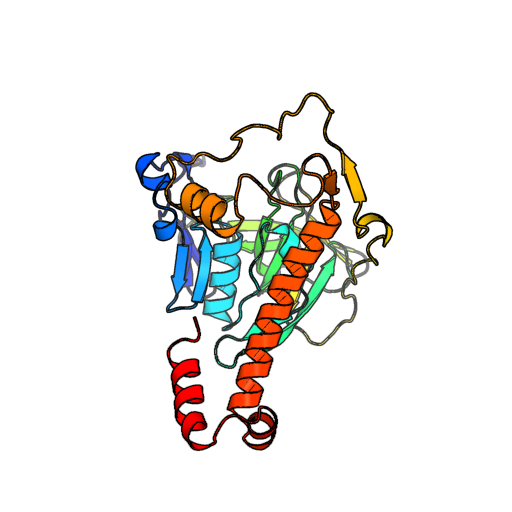.652 -13.379 0.436 1.00 95.44 91 HIS A N 1
ATOM 736 C CA . HIS A 1 91 ? -4.484 -14.314 1.540 1.00 95.44 91 HIS A CA 1
ATOM 737 C C . HIS A 1 91 ? -3.115 -14.987 1.423 1.00 95.44 91 HIS A C 1
ATOM 739 O O . HIS A 1 91 ? -2.815 -15.648 0.431 1.00 95.44 91 HIS A O 1
ATOM 745 N N . VAL A 1 92 ? -2.250 -14.791 2.417 1.00 91.81 92 VAL A N 1
ATOM 746 C CA . VAL A 1 92 ? -0.819 -15.104 2.280 1.00 91.81 92 VAL A CA 1
ATOM 747 C C . VAL A 1 92 ? -0.552 -16.605 2.153 1.00 91.81 92 VAL A C 1
ATOM 749 O O . VAL A 1 92 ? 0.328 -17.019 1.392 1.00 91.81 92 VAL A O 1
ATOM 752 N N . VAL A 1 93 ? -1.322 -17.420 2.878 1.00 89.75 93 VAL A N 1
ATOM 753 C CA . VAL A 1 93 ? -1.082 -18.866 3.000 1.00 89.75 93 VAL A CA 1
ATOM 754 C C . VAL A 1 93 ? -1.267 -19.598 1.668 1.00 89.75 93 VAL A C 1
ATOM 756 O O . VAL A 1 93 ? -0.548 -20.559 1.399 1.00 89.75 93 VAL A O 1
ATOM 759 N N . ASP A 1 94 ? -2.204 -19.154 0.828 1.00 87.00 94 ASP A N 1
ATOM 760 C CA . ASP A 1 94 ? -2.570 -19.841 -0.419 1.00 87.00 94 ASP A CA 1
ATOM 761 C C . ASP A 1 94 ? -2.616 -18.946 -1.669 1.00 87.00 94 ASP A C 1
ATOM 763 O O . ASP A 1 94 ? -2.996 -19.429 -2.739 1.00 87.00 94 ASP A O 1
ATOM 767 N N . ASP A 1 95 ? -2.233 -17.672 -1.538 1.00 85.00 95 ASP A N 1
ATOM 768 C CA . ASP A 1 95 ? -2.319 -16.619 -2.560 1.00 85.00 95 ASP A CA 1
ATOM 769 C C . ASP A 1 95 ? -3.714 -16.375 -3.126 1.00 85.00 95 ASP A C 1
ATOM 771 O O . ASP A 1 95 ? -3.849 -15.758 -4.185 1.00 85.00 95 ASP A O 1
ATOM 775 N N . SER A 1 96 ? -4.776 -16.840 -2.471 1.00 89.56 96 SER A N 1
ATOM 776 C CA . SER A 1 96 ? -6.121 -16.510 -2.922 1.00 89.56 96 SER A CA 1
ATOM 777 C C . SER A 1 96 ? -6.365 -15.001 -2.851 1.00 89.56 96 SER A C 1
ATOM 779 O O . SER A 1 96 ? -5.882 -14.294 -1.964 1.00 89.56 96 SER A O 1
ATOM 781 N N . ILE A 1 97 ? -7.109 -14.507 -3.836 1.00 92.94 97 ILE A N 1
ATOM 782 C CA . ILE A 1 97 ? -7.512 -13.109 -3.927 1.00 92.94 97 ILE A CA 1
ATOM 783 C C . ILE A 1 97 ? -8.910 -12.995 -3.320 1.00 92.94 97 ILE A C 1
ATOM 785 O O . ILE A 1 97 ? -9.855 -13.628 -3.794 1.00 92.94 97 ILE A O 1
ATOM 789 N N . LEU A 1 98 ? -9.028 -12.212 -2.251 1.00 96.31 98 LEU A N 1
ATOM 790 C CA . LEU A 1 98 ? -10.262 -12.002 -1.502 1.00 96.31 98 LEU A CA 1
ATOM 791 C C . LEU A 1 98 ? -10.860 -10.638 -1.853 1.00 96.31 98 LEU A C 1
ATOM 793 O O . LEU A 1 98 ? -10.120 -9.654 -1.877 1.00 96.31 98 LEU A O 1
ATOM 797 N N . PRO A 1 99 ? -12.178 -10.530 -2.084 1.00 97.44 99 PRO A N 1
ATOM 798 C CA . PRO A 1 99 ? -12.800 -9.259 -2.432 1.00 97.44 99 PRO A CA 1
ATOM 799 C C . PRO A 1 99 ? -12.757 -8.283 -1.253 1.00 97.44 99 PRO A C 1
ATOM 801 O O . PRO A 1 99 ? -13.043 -8.654 -0.110 1.00 97.44 99 PRO A O 1
ATOM 804 N N . LEU A 1 100 ? -12.419 -7.032 -1.563 1.00 98.06 100 LEU A N 1
ATOM 805 C CA . LEU A 1 100 ? -12.387 -5.896 -0.648 1.00 98.06 100 LEU A CA 1
ATOM 806 C C . LEU A 1 100 ? -13.305 -4.803 -1.198 1.00 98.06 100 LEU A C 1
ATOM 808 O O . LEU A 1 100 ? -13.183 -4.395 -2.354 1.00 98.06 100 LEU A O 1
ATOM 812 N N . ARG A 1 101 ? -14.238 -4.329 -0.376 1.00 98.19 101 ARG A N 1
ATOM 813 C CA . ARG A 1 101 ? -15.204 -3.293 -0.753 1.00 98.19 101 ARG A CA 1
ATOM 814 C C . ARG A 1 101 ? -14.903 -2.006 -0.013 1.00 98.19 101 ARG A C 1
ATOM 816 O O . ARG A 1 101 ? -14.666 -2.042 1.190 1.00 98.19 101 ARG A O 1
ATOM 823 N N . ALA A 1 102 ? -14.922 -0.893 -0.737 1.00 98.25 102 ALA A N 1
ATOM 824 C CA . ALA A 1 102 ? -14.790 0.447 -0.184 1.00 98.25 102 ALA A CA 1
ATOM 825 C C . ALA A 1 102 ? -16.177 1.042 0.068 1.00 98.25 102 ALA A C 1
ATOM 827 O O . ALA A 1 102 ? -17.071 0.896 -0.759 1.00 98.25 102 ALA A O 1
ATOM 828 N N . PHE A 1 103 ? -16.347 1.750 1.175 1.00 98.56 103 PHE A N 1
ATOM 829 C CA . PHE A 1 103 ? -17.600 2.377 1.577 1.00 98.56 103 PHE A CA 1
ATOM 830 C C . PHE A 1 103 ? -17.316 3.821 1.944 1.00 98.56 103 PHE A C 1
ATOM 832 O O . PHE A 1 103 ? -16.520 4.078 2.844 1.00 98.56 103 PHE A O 1
ATOM 839 N N . LYS A 1 104 ? -17.931 4.770 1.232 1.00 98.38 104 LYS A N 1
ATOM 840 C CA . LYS A 1 104 ? -17.710 6.196 1.494 1.00 98.38 104 LYS A CA 1
ATOM 841 C C . LYS A 1 104 ? -18.203 6.579 2.884 1.00 98.38 104 LYS A C 1
ATOM 843 O O . LYS A 1 104 ? -19.229 6.082 3.344 1.00 98.38 104 LYS A O 1
ATOM 848 N N . ASN A 1 105 ? -17.501 7.508 3.521 1.00 98.62 105 ASN A N 1
ATOM 849 C CA . ASN A 1 105 ? -17.982 8.116 4.752 1.00 98.62 105 ASN A CA 1
ATOM 850 C C . ASN A 1 105 ? -19.370 8.745 4.524 1.00 98.62 105 ASN A C 1
ATOM 852 O O . ASN A 1 105 ? -19.587 9.414 3.511 1.00 98.62 105 ASN A O 1
ATOM 856 N N . 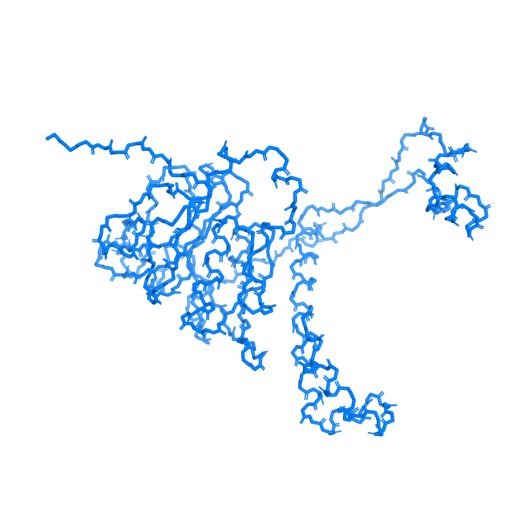GLY A 1 106 ? -20.312 8.516 5.438 1.00 98.00 106 GLY A N 1
ATOM 857 C CA . GLY A 1 106 ? -21.706 8.915 5.251 1.00 98.00 106 GLY A CA 1
ATOM 858 C C . GLY A 1 106 ? -22.522 7.965 4.372 1.00 98.00 106 GLY A C 1
ATOM 859 O O . GLY A 1 106 ? -23.448 8.431 3.716 1.00 98.00 106 GLY A O 1
ATOM 860 N N . CYS A 1 107 ? -22.192 6.667 4.310 1.00 97.38 107 CYS A N 1
ATOM 861 C CA . CYS A 1 107 ? -22.979 5.648 3.595 1.00 97.38 107 CYS A CA 1
ATOM 862 C C . CYS A 1 107 ? -23.829 4.778 4.545 1.00 97.38 107 CYS A C 1
ATOM 864 O O . CYS A 1 107 ? -23.765 4.927 5.765 1.00 97.38 107 CYS A O 1
ATOM 866 N N . GLN A 1 108 ? -24.642 3.878 3.982 1.00 97.94 108 GLN A N 1
ATOM 867 C CA . GLN A 1 108 ? -25.555 3.007 4.743 1.00 97.94 108 GLN A CA 1
ATOM 868 C C . GLN A 1 108 ? -24.881 1.754 5.318 1.00 97.94 108 GLN A C 1
ATOM 870 O O . GLN A 1 108 ? -25.391 1.163 6.267 1.00 97.94 108 GLN A O 1
ATOM 875 N N . GLN A 1 109 ? -23.729 1.351 4.777 1.00 98.25 109 GLN A N 1
ATOM 876 C CA . GLN A 1 109 ? -22.973 0.226 5.313 1.00 98.25 109 GLN A CA 1
ATOM 877 C C . GLN A 1 109 ? -22.288 0.643 6.613 1.00 98.25 109 GLN A C 1
ATOM 879 O O . GLN A 1 109 ? -21.319 1.388 6.572 1.00 98.25 109 GLN A O 1
ATOM 884 N N . ALA A 1 110 ? -22.722 0.130 7.763 1.00 98.06 110 ALA A N 1
ATOM 885 C CA . ALA A 1 110 ? -22.067 0.434 9.034 1.00 98.06 110 ALA A CA 1
ATOM 886 C C . ALA A 1 110 ? -20.565 0.062 9.014 1.00 98.06 110 ALA A C 1
ATOM 888 O O . ALA A 1 110 ? -20.209 -0.991 8.463 1.00 98.06 110 ALA A O 1
ATOM 889 N N . PRO A 1 111 ? -19.681 0.866 9.642 1.00 98.19 111 PRO A N 1
ATOM 890 C CA . PRO A 1 111 ? -18.310 0.441 9.895 1.00 98.19 111 PRO A CA 1
ATOM 891 C C . PRO A 1 111 ? -18.304 -0.780 10.822 1.00 98.19 111 PRO A C 1
ATOM 893 O O . PRO A 1 111 ? -19.191 -0.947 11.661 1.00 98.19 111 PRO A O 1
ATOM 896 N N . VAL A 1 112 ? -17.283 -1.628 10.694 1.00 98.44 112 VAL A N 1
ATOM 897 C CA . VAL A 1 112 ? -17.126 -2.849 11.500 1.00 98.44 112 VAL A CA 1
ATOM 898 C C . VAL A 1 112 ? -15.723 -2.932 12.093 1.00 98.44 112 VAL A C 1
ATOM 900 O O . VAL A 1 112 ? -14.770 -2.380 11.544 1.00 98.44 112 VAL A O 1
ATOM 903 N N . ALA A 1 113 ? -15.581 -3.631 13.220 1.00 98.44 113 ALA A N 1
ATOM 904 C CA . ALA A 1 113 ? -14.264 -3.917 13.781 1.00 98.44 113 ALA A CA 1
ATOM 905 C C . ALA A 1 113 ? -13.435 -4.771 12.802 1.00 98.44 113 ALA A C 1
ATOM 907 O O . ALA A 1 113 ? -13.954 -5.700 12.188 1.00 98.44 113 ALA A O 1
ATOM 908 N N . GLY A 1 114 ? -12.153 -4.442 12.661 1.00 98.25 114 GLY A N 1
ATOM 909 C CA . GLY A 1 114 ? -11.231 -5.014 11.680 1.00 98.25 114 GLY A CA 1
ATOM 910 C C . GLY A 1 114 ? -11.206 -4.287 10.331 1.00 98.25 114 GLY A C 1
ATOM 911 O O . GLY A 1 114 ? -10.292 -4.532 9.548 1.00 98.25 114 GLY A O 1
ATOM 912 N N . ALA A 1 115 ? -12.156 -3.384 10.053 1.00 98.75 115 ALA A N 1
ATOM 913 C CA . ALA A 1 115 ? -12.163 -2.615 8.810 1.00 98.75 115 ALA A CA 1
ATOM 914 C C . ALA A 1 115 ? -10.991 -1.623 8.750 1.00 98.75 115 ALA A C 1
ATOM 916 O O . ALA A 1 115 ? -10.635 -0.998 9.755 1.00 98.75 115 ALA A O 1
ATOM 917 N N . LEU A 1 116 ? -10.435 -1.442 7.551 1.00 98.88 116 LEU A N 1
ATOM 918 C CA . LEU A 1 116 ? -9.516 -0.339 7.269 1.00 98.88 116 LEU A CA 1
ATOM 919 C C . LEU A 1 116 ? -10.311 0.966 7.220 1.00 98.88 116 LEU A C 1
ATOM 921 O O . LEU A 1 116 ? -11.408 0.984 6.668 1.00 98.88 116 LEU A O 1
ATOM 925 N N . LEU A 1 117 ? -9.762 2.049 7.757 1.00 98.94 117 LEU A N 1
ATOM 926 C CA . LEU A 1 117 ? -10.322 3.398 7.695 1.00 98.94 117 LEU A CA 1
ATOM 927 C C . LEU A 1 117 ? -9.310 4.310 7.003 1.00 98.94 117 LEU A C 1
ATOM 929 O O . LEU A 1 117 ? -8.168 4.387 7.453 1.00 98.94 117 LEU A O 1
ATOM 933 N N . ILE A 1 118 ? -9.715 4.955 5.909 1.00 98.81 118 ILE A N 1
ATOM 934 C CA . ILE A 1 118 ? -8.811 5.693 5.020 1.00 98.81 118 ILE A CA 1
ATOM 935 C C . ILE A 1 118 ? -9.144 7.185 5.021 1.00 98.81 118 ILE A C 1
ATOM 937 O O . ILE A 1 118 ? -10.311 7.580 4.926 1.00 98.81 118 ILE A O 1
ATOM 941 N N . TRP A 1 119 ? -8.103 8.008 5.065 1.00 98.75 119 TRP A N 1
ATOM 942 C CA . TRP A 1 119 ? -8.163 9.451 4.875 1.00 98.75 119 TRP A CA 1
ATOM 943 C C . TRP A 1 119 ? -7.534 9.851 3.552 1.00 98.75 119 TRP A C 1
ATOM 945 O O . TRP A 1 119 ? -6.544 9.260 3.120 1.00 98.75 119 TRP A O 1
ATOM 955 N N . GLN A 1 120 ? -8.094 10.903 2.967 1.00 96.88 120 GLN A N 1
ATOM 956 C CA . GLN A 1 120 ? -7.528 11.576 1.813 1.00 96.88 120 GLN A CA 1
ATOM 957 C C . GLN A 1 120 ? -6.282 12.366 2.211 1.00 96.88 120 GLN A C 1
ATOM 959 O O . GLN A 1 120 ? -6.112 12.732 3.377 1.00 96.88 120 GLN A O 1
ATOM 964 N N . GLU A 1 121 ? -5.427 12.656 1.235 1.00 93.69 121 GLU A N 1
ATOM 965 C CA . GLU A 1 121 ? -4.402 13.685 1.397 1.00 93.69 121 GLU A CA 1
ATOM 966 C C . GLU A 1 121 ? -5.018 15.065 1.714 1.00 93.69 121 GLU A C 1
ATOM 968 O O . GLU A 1 121 ? -6.106 15.415 1.254 1.00 93.69 121 GLU A O 1
ATOM 973 N N . GLY A 1 122 ? -4.328 15.857 2.531 1.00 90.81 122 GLY A N 1
ATOM 974 C CA . GLY A 1 122 ? -4.758 17.194 2.942 1.00 90.81 122 GLY A CA 1
ATOM 975 C C . GLY A 1 122 ? -4.743 17.401 4.457 1.00 90.81 122 GLY A C 1
ATOM 976 O O . GLY A 1 122 ? -4.738 16.447 5.236 1.00 90.81 122 GLY A O 1
ATOM 977 N N . GLY A 1 123 ? -4.698 18.672 4.867 1.00 94.44 123 GLY A N 1
ATOM 978 C CA . GLY A 1 123 ? -4.642 19.072 6.277 1.00 94.44 123 GLY A CA 1
ATOM 979 C C . GLY A 1 123 ? -3.467 18.446 7.024 1.00 94.44 123 GLY A C 1
ATOM 980 O O . GLY A 1 123 ? -2.342 18.440 6.513 1.00 94.44 123 GLY A O 1
ATOM 981 N N . GLU A 1 124 ? -3.750 17.857 8.186 1.00 93.38 124 GLU A N 1
ATOM 982 C CA . GLU A 1 124 ? -2.799 17.067 8.983 1.00 93.38 124 GLU A CA 1
ATOM 983 C C . GLU A 1 124 ? -2.075 15.987 8.155 1.00 93.38 124 GLU A C 1
ATOM 985 O O . GLU A 1 124 ? -0.881 15.750 8.325 1.00 93.38 124 GLU A O 1
ATOM 990 N N . PHE A 1 125 ? -2.765 15.386 7.181 1.00 93.62 125 PHE A N 1
ATOM 991 C CA . PHE A 1 125 ? -2.252 14.297 6.344 1.00 93.62 125 PHE A CA 1
ATOM 992 C C . PHE A 1 125 ? -1.765 14.752 4.960 1.00 93.62 125 PHE A C 1
ATOM 994 O O . PHE A 1 125 ? -1.729 13.967 4.009 1.00 93.62 125 PHE A O 1
ATOM 1001 N N . LYS A 1 126 ? -1.386 16.034 4.856 1.00 90.50 126 LYS A N 1
ATOM 1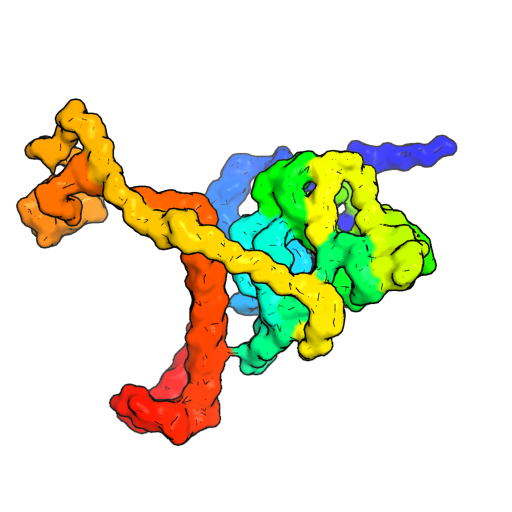002 C CA . LYS A 1 126 ? -0.768 16.737 3.714 1.00 90.50 126 LYS A CA 1
ATOM 1003 C C . LYS A 1 126 ? -0.748 15.978 2.386 1.00 90.50 126 LYS A C 1
ATOM 1005 O O . LYS A 1 126 ? -1.672 16.162 1.618 1.00 90.50 126 LYS A O 1
ATOM 1010 N N . ARG A 1 127 ? 0.303 15.200 2.095 1.00 86.94 127 ARG A N 1
ATOM 1011 C CA . ARG A 1 127 ? 0.512 14.521 0.793 1.00 86.94 127 ARG A CA 1
ATOM 1012 C C . ARG A 1 127 ? 0.320 13.006 0.852 1.00 86.94 127 ARG A C 1
ATOM 1014 O O . ARG A 1 127 ? 0.398 12.339 -0.167 1.00 86.94 127 ARG A O 1
ATOM 1021 N N . THR A 1 128 ? 0.176 12.445 2.049 1.00 90.38 128 THR A N 1
ATOM 1022 C CA . THR A 1 128 ? 0.227 10.991 2.254 1.00 90.38 128 THR A CA 1
ATOM 1023 C C . THR A 1 128 ? -1.152 10.384 2.434 1.00 90.38 128 THR A C 1
ATOM 1025 O O . THR A 1 128 ? -1.324 9.182 2.239 1.00 90.38 128 THR A O 1
ATOM 1028 N N . GLY A 1 129 ? -2.131 11.190 2.858 1.00 96.62 129 GLY A N 1
ATOM 1029 C CA . GLY A 1 129 ? -3.340 10.661 3.477 1.00 96.62 129 GLY A CA 1
ATOM 1030 C C . GLY A 1 129 ? -3.003 9.864 4.738 1.00 96.62 129 GLY A C 1
ATOM 1031 O O . GLY A 1 129 ? -1.909 9.995 5.305 1.00 96.62 129 GLY A O 1
ATOM 1032 N N . HIS A 1 130 ? -3.940 9.029 5.179 1.00 98.62 130 HIS A N 1
ATOM 1033 C CA . HIS A 1 130 ? -3.744 8.191 6.359 1.00 98.62 130 HIS A CA 1
ATOM 1034 C C . HIS A 1 130 ? -4.546 6.893 6.297 1.00 98.62 130 HIS A C 1
ATOM 1036 O O . HIS A 1 130 ? -5.574 6.818 5.624 1.00 98.62 130 HIS A O 1
ATOM 1042 N N . VAL A 1 131 ? -4.092 5.881 7.037 1.00 98.81 131 VAL A N 1
ATOM 1043 C CA . VAL A 1 131 ? -4.818 4.625 7.237 1.00 98.81 131 VAL A CA 1
ATOM 1044 C C . VAL A 1 131 ? -4.762 4.188 8.697 1.00 98.81 131 VAL A C 1
ATOM 1046 O O . VAL A 1 131 ? -3.697 4.130 9.307 1.00 98.81 131 VAL A O 1
ATOM 1049 N N . ALA A 1 132 ? -5.922 3.814 9.229 1.00 98.88 132 ALA A N 1
ATOM 1050 C CA . ALA A 1 132 ? -6.080 3.210 10.545 1.00 98.88 132 ALA A CA 1
ATOM 1051 C C . ALA A 1 132 ? -6.902 1.917 10.451 1.00 98.88 132 ALA A C 1
ATOM 1053 O O . ALA A 1 132 ? -7.505 1.614 9.419 1.00 98.88 132 ALA A O 1
ATOM 1054 N N . VAL A 1 133 ? -6.969 1.165 11.549 1.00 98.88 133 VAL A N 1
ATOM 1055 C CA . VAL A 1 133 ? -7.874 0.018 11.690 1.00 98.88 133 VAL A CA 1
ATOM 1056 C C . VAL A 1 133 ? -8.922 0.314 12.754 1.00 98.88 133 VAL A C 1
ATOM 1058 O O . VAL A 1 133 ? -8.591 0.732 13.863 1.00 98.88 133 VAL A O 1
ATOM 1061 N N . ILE A 1 134 ? -10.193 0.065 12.445 1.00 98.88 134 ILE A N 1
ATOM 1062 C CA . ILE A 1 134 ? -11.287 0.174 13.415 1.00 98.88 134 ILE A CA 1
ATOM 1063 C C . ILE A 1 134 ? -11.208 -1.015 14.376 1.00 98.88 134 ILE A C 1
ATOM 1065 O O . ILE A 1 134 ? -11.331 -2.161 13.961 1.00 98.88 134 ILE A O 1
ATOM 1069 N N . THR A 1 135 ? -11.026 -0.774 15.672 1.00 98.44 135 THR A N 1
ATOM 1070 C CA . THR A 1 135 ? -10.919 -1.839 16.686 1.00 98.44 135 THR A CA 1
ATOM 1071 C C . THR A 1 135 ? -12.241 -2.133 17.376 1.00 98.44 135 THR A C 1
ATOM 1073 O O . THR A 1 135 ? -12.497 -3.273 17.759 1.00 98.44 135 THR A O 1
ATOM 1076 N N . GLN A 1 136 ? -13.095 -1.122 17.536 1.00 98.44 136 GLN A N 1
ATOM 1077 C CA . GLN A 1 136 ? -14.396 -1.261 18.181 1.00 98.44 136 GLN A CA 1
ATOM 1078 C C . GLN A 1 136 ? -15.386 -0.245 17.612 1.00 98.44 136 GLN A C 1
ATOM 1080 O O . GLN A 1 136 ? -15.046 0.922 17.425 1.00 98.44 136 GLN A O 1
ATOM 1085 N N . VAL A 1 137 ? -16.628 -0.681 17.408 1.00 98.31 137 VAL A N 1
ATOM 1086 C CA . VAL A 1 137 ? -17.751 0.180 17.022 1.00 98.31 137 VAL A CA 1
ATOM 1087 C C . VAL A 1 137 ? -18.692 0.299 18.218 1.00 98.31 137 VAL A C 1
ATOM 1089 O O . VAL A 1 137 ? -19.178 -0.707 18.737 1.00 98.31 137 VAL A O 1
ATOM 1092 N N . CYS A 1 138 ? -18.892 1.524 18.695 1.00 97.00 138 CYS A N 1
ATOM 1093 C CA . CYS A 1 138 ? -19.810 1.875 19.777 1.00 97.00 138 CYS A CA 1
ATOM 1094 C C . CYS A 1 138 ? -21.061 2.554 19.191 1.00 97.00 138 CYS A C 1
ATOM 1096 O O . CYS A 1 138 ? -21.178 2.710 17.980 1.00 97.00 138 CYS A O 1
ATOM 1098 N N . ALA A 1 139 ? -22.006 2.971 20.038 1.00 95.12 139 ALA A N 1
ATOM 1099 C CA . ALA A 1 139 ? -23.243 3.605 19.571 1.00 95.12 139 ALA A CA 1
ATOM 1100 C C . ALA A 1 139 ? -23.013 4.969 18.887 1.00 95.12 139 ALA A C 1
ATOM 1102 O O . ALA A 1 139 ? -23.675 5.281 17.903 1.00 95.12 139 ALA A O 1
ATOM 1103 N N . ASP A 1 140 ? -22.082 5.767 19.408 1.00 97.25 140 ASP A N 1
ATOM 1104 C CA . ASP A 1 140 ? -21.848 7.172 19.048 1.00 97.25 140 ASP A CA 1
ATOM 1105 C C . ASP A 1 140 ? -20.401 7.457 18.619 1.00 97.25 140 ASP A C 1
ATOM 1107 O O . ASP A 1 140 ? -20.019 8.609 18.413 1.00 97.25 140 ASP A O 1
ATOM 1111 N N . LYS A 1 141 ? -19.569 6.416 18.519 1.00 98.50 141 LYS A N 1
ATOM 1112 C CA . LYS A 1 141 ? -18.152 6.528 18.164 1.00 98.50 141 LYS A CA 1
ATOM 1113 C C . LYS A 1 141 ? -17.567 5.217 17.672 1.00 98.50 141 LYS A C 1
ATOM 1115 O O . LYS A 1 141 ? -18.108 4.141 17.924 1.00 98.50 141 LYS A O 1
ATOM 1120 N N . VAL A 1 142 ? -16.396 5.312 17.065 1.00 98.81 142 VAL A N 1
ATOM 1121 C CA . VAL A 1 142 ? -15.502 4.179 16.831 1.00 98.81 142 VAL A CA 1
ATOM 1122 C C . VAL A 1 142 ? -14.194 4.386 17.582 1.00 98.81 142 VAL A C 1
ATOM 1124 O O . VAL A 1 142 ? -13.765 5.514 17.819 1.00 98.81 142 VAL A O 1
ATOM 1127 N N . ARG A 1 143 ? -13.553 3.286 17.962 1.00 98.81 143 ARG A N 1
ATOM 1128 C CA . ARG A 1 143 ? -12.159 3.267 18.407 1.00 98.81 143 ARG A CA 1
ATOM 1129 C C . ARG A 1 143 ? -11.306 2.768 17.267 1.00 98.81 143 ARG A C 1
ATOM 1131 O O . ARG A 1 143 ? -11.667 1.785 16.619 1.00 98.81 143 ARG A O 1
ATOM 1138 N N . ILE A 1 144 ? -10.186 3.437 17.051 1.00 98.88 144 ILE A N 1
ATOM 1139 C CA . ILE A 1 144 ? -9.248 3.100 15.988 1.00 98.88 144 ILE A CA 1
ATOM 1140 C C . ILE A 1 144 ? -7.865 2.837 16.559 1.00 98.88 144 ILE A C 1
ATOM 1142 O O . ILE A 1 144 ? -7.559 3.213 17.691 1.00 98.88 144 ILE A O 1
ATOM 1146 N N . VAL A 1 145 ? -7.036 2.172 15.773 1.00 98.81 145 VAL A N 1
ATOM 1147 C CA . VAL A 1 145 ? -5.626 1.969 16.067 1.00 98.81 145 VAL A CA 1
ATOM 1148 C C . VAL A 1 145 ? -4.802 2.243 14.817 1.00 98.81 145 VAL A C 1
ATOM 1150 O O . VAL A 1 145 ? -5.163 1.815 13.720 1.00 98.81 145 VAL A O 1
ATOM 1153 N N . GLU A 1 146 ? -3.720 2.992 14.987 1.00 98.50 146 GLU A N 1
ATOM 1154 C CA . GLU A 1 146 ? -2.874 3.488 13.903 1.00 98.50 146 GLU A CA 1
ATOM 1155 C C . GLU A 1 146 ? -1.424 3.688 14.378 1.00 98.50 146 GLU A C 1
ATOM 1157 O O . GLU A 1 146 ? -1.139 3.664 15.577 1.00 98.50 146 GLU A O 1
ATOM 1162 N N . GLN A 1 147 ? -0.509 3.898 13.434 1.00 98.12 147 GLN A N 1
ATOM 1163 C CA . GLN A 1 147 ? 0.839 4.420 13.686 1.00 98.12 147 GLN A CA 1
ATOM 1164 C C . GLN A 1 147 ? 1.023 5.731 12.917 1.00 98.12 147 GLN A C 1
ATOM 1166 O O . GLN A 1 147 ? 0.284 5.991 11.972 1.00 98.12 147 GLN A O 1
ATOM 1171 N N . ASN A 1 148 ? 2.044 6.513 13.281 1.00 95.94 148 ASN A N 1
ATOM 1172 C CA . ASN A 1 148 ? 2.385 7.786 12.632 1.00 95.94 148 ASN A CA 1
ATOM 1173 C C . ASN A 1 148 ? 1.319 8.890 12.808 1.00 95.94 148 ASN A C 1
ATOM 1175 O O . ASN A 1 148 ? 0.992 9.602 11.864 1.00 95.94 148 ASN A O 1
ATOM 1179 N N . VAL A 1 149 ? 0.764 8.988 14.024 1.00 95.50 149 VAL A N 1
ATOM 1180 C CA . VAL A 1 149 ? -0.095 10.103 14.484 1.00 95.50 149 VAL A CA 1
ATOM 1181 C C . VAL A 1 149 ? 0.243 10.450 15.931 1.00 95.50 149 VAL A C 1
ATOM 1183 O O . VAL A 1 149 ? 0.526 11.596 16.259 1.00 95.50 149 VAL A O 1
ATOM 1186 N N . ILE A 1 150 ? 0.237 9.445 16.814 1.00 93.31 150 ILE A N 1
ATOM 1187 C CA . ILE A 1 150 ? 0.661 9.593 18.208 1.00 93.31 150 ILE A CA 1
ATOM 1188 C C . ILE A 1 150 ? 2.005 8.900 18.435 1.00 93.31 150 ILE A C 1
ATOM 1190 O O . ILE A 1 150 ? 2.241 7.802 17.933 1.00 93.31 150 ILE A O 1
ATOM 1194 N N . HIS A 1 151 ? 2.865 9.539 19.228 1.00 94.94 151 HIS A N 1
ATOM 1195 C CA . HIS A 1 151 ? 4.232 9.081 19.502 1.00 94.94 151 HIS A CA 1
ATOM 1196 C C . HIS A 1 151 ? 4.501 8.834 20.991 1.00 94.94 151 HIS A C 1
ATOM 1198 O O . HIS A 1 151 ? 5.637 8.611 21.380 1.00 94.94 151 HIS A O 1
ATOM 1204 N N . HIS A 1 152 ? 3.476 8.864 21.843 1.00 94.62 152 HIS A N 1
ATOM 1205 C CA . HIS A 1 152 ? 3.600 8.617 23.282 1.00 94.62 152 HIS A CA 1
ATOM 1206 C C . HIS A 1 152 ? 3.040 7.241 23.661 1.00 94.62 152 HIS A C 1
ATOM 1208 O O . HIS A 1 152 ? 2.193 6.679 22.961 1.00 94.62 152 HIS A O 1
ATOM 1214 N N . LYS A 1 153 ? 3.500 6.689 24.791 1.00 96.50 153 LYS A N 1
ATOM 1215 C CA . LYS A 1 153 ? 3.016 5.397 25.299 1.00 96.50 153 LYS A CA 1
ATOM 1216 C C . LYS A 1 153 ? 1.513 5.432 25.572 1.00 96.50 153 LYS A C 1
ATOM 1218 O O . LYS A 1 153 ? 1.006 6.333 26.242 1.00 96.50 153 LYS A O 1
ATOM 1223 N N . LEU A 1 154 ? 0.813 4.401 25.106 1.00 96.75 154 LEU A N 1
ATOM 1224 C CA . LEU A 1 154 ? -0.602 4.208 25.388 1.00 96.75 154 LEU A CA 1
ATOM 1225 C C . LEU A 1 154 ? -0.822 3.908 26.881 1.00 96.75 154 LEU A C 1
ATOM 1227 O O . LEU A 1 154 ? 0.013 3.251 27.516 1.00 96.75 154 LEU A O 1
ATOM 1231 N N . PRO A 1 155 ? -1.970 4.313 27.456 1.00 97.50 155 PRO A N 1
ATOM 1232 C CA . PRO A 1 155 ? -2.363 3.881 28.790 1.00 97.50 155 PRO A CA 1
ATOM 1233 C C . PRO A 1 155 ? -2.348 2.355 28.929 1.00 97.50 155 PRO A C 1
ATOM 1235 O O . PRO A 1 155 ? -2.703 1.613 28.010 1.00 97.50 155 PRO A O 1
ATOM 1238 N N . ARG A 1 156 ? -1.958 1.860 30.109 1.00 95.19 156 ARG A N 1
ATOM 1239 C CA . ARG A 1 156 ? -1.809 0.419 30.353 1.00 95.19 156 ARG A CA 1
ATOM 1240 C C . ARG A 1 156 ? -3.117 -0.331 30.067 1.00 95.19 156 ARG A C 1
ATOM 1242 O O . ARG A 1 156 ? -4.124 -0.098 30.727 1.00 95.19 156 ARG A O 1
ATOM 1249 N N . GLY A 1 157 ? -3.060 -1.280 29.132 1.00 94.44 157 GLY A N 1
ATOM 1250 C CA . GLY A 1 157 ? -4.199 -2.112 28.730 1.00 94.44 157 GLY A CA 1
ATOM 1251 C C . GLY A 1 157 ? -5.105 -1.487 27.664 1.00 94.44 157 GLY A C 1
ATOM 1252 O O . GLY A 1 157 ? -6.008 -2.165 27.183 1.00 94.44 157 GLY A O 1
ATOM 1253 N N . GLN A 1 158 ? -4.868 -0.235 27.264 1.00 98.12 158 GLN A N 1
ATOM 1254 C CA . GLN A 1 158 ? -5.568 0.380 26.141 1.00 98.12 158 GLN A CA 1
ATOM 1255 C C . GLN A 1 158 ? -5.048 -0.193 24.817 1.00 98.12 158 GLN A C 1
ATOM 1257 O O . GLN A 1 158 ? -3.841 -0.265 24.601 1.00 98.12 158 GLN A O 1
ATOM 1262 N N . GLN A 1 159 ? -5.973 -0.585 23.936 1.00 98.25 159 GLN A N 1
ATOM 1263 C CA . GLN A 1 159 ? -5.676 -1.193 22.630 1.00 98.25 159 GLN A CA 1
ATOM 1264 C C . GLN A 1 159 ? -6.240 -0.376 21.456 1.00 98.25 159 GLN A C 1
ATOM 1266 O O . GLN A 1 159 ? -6.694 -0.917 20.453 1.00 98.25 159 GLN A O 1
ATOM 1271 N N . TRP A 1 160 ? -6.276 0.944 21.607 1.00 98.50 160 TRP A N 1
ATOM 1272 C CA . TRP A 1 160 ? -6.726 1.897 20.594 1.00 98.50 160 TRP A CA 1
ATOM 1273 C C . TRP A 1 160 ? -5.979 3.223 20.783 1.00 98.50 160 TRP A C 1
ATOM 1275 O O . TRP A 1 160 ? -5.586 3.552 21.905 1.00 98.50 160 TRP A O 1
ATOM 1285 N N . THR A 1 161 ? -5.753 3.962 19.700 1.00 98.38 161 THR A N 1
ATOM 1286 C CA . THR A 1 161 ? -5.016 5.238 19.684 1.00 98.38 161 THR A CA 1
ATOM 1287 C C . THR A 1 161 ? -5.951 6.428 19.837 1.00 98.38 161 THR A C 1
ATOM 1289 O O . THR A 1 161 ? -5.699 7.302 20.664 1.00 98.38 161 THR A O 1
ATOM 1292 N N . ARG A 1 162 ? -7.058 6.445 19.085 1.00 98.44 162 ARG A N 1
ATOM 1293 C CA . ARG A 1 162 ? -8.048 7.530 19.088 1.00 98.44 162 ARG A CA 1
ATOM 1294 C C . ARG A 1 162 ? -9.482 7.003 19.107 1.00 98.44 162 ARG A C 1
ATOM 1296 O O . ARG A 1 162 ? -9.764 5.861 18.736 1.00 98.44 162 ARG A O 1
ATOM 1303 N N . GLU A 1 163 ? -10.388 7.867 19.551 1.00 98.69 163 GLU A N 1
ATOM 1304 C CA . GLU A 1 163 ? -11.835 7.701 19.426 1.00 98.69 163 GLU A CA 1
ATOM 1305 C C . GLU A 1 163 ? -12.358 8.744 18.436 1.00 98.69 163 GLU A C 1
ATOM 1307 O O . GLU A 1 163 ? -12.058 9.928 18.583 1.00 98.69 163 GLU A O 1
ATOM 1312 N N . LEU A 1 164 ? -13.141 8.310 17.449 1.00 98.75 164 LEU A N 1
ATOM 1313 C CA . LEU A 1 164 ? -13.751 9.185 16.448 1.00 98.75 164 LEU A CA 1
ATOM 1314 C C . LEU A 1 164 ? -15.272 9.201 16.636 1.00 98.75 164 LEU A C 1
ATOM 1316 O O . LEU A 1 164 ? -15.869 8.117 16.662 1.00 98.75 164 LEU A O 1
ATOM 1320 N N . PRO A 1 165 ? -15.922 10.373 16.761 1.00 98.62 165 PRO A N 1
ATOM 1321 C CA . PRO A 1 165 ? -17.377 10.461 16.802 1.00 98.62 165 PRO A CA 1
ATOM 1322 C C . PRO A 1 165 ? -18.028 9.821 15.572 1.00 98.62 165 PRO A C 1
ATOM 1324 O O . PRO A 1 165 ? -17.581 10.017 14.442 1.00 98.62 165 PRO A O 1
ATOM 1327 N N . MET A 1 166 ? -19.107 9.077 15.803 1.00 98.62 166 MET A N 1
ATOM 1328 C CA . MET A 1 166 ? -19.937 8.461 14.775 1.00 98.62 166 MET A CA 1
ATOM 1329 C C . MET A 1 166 ? -21.357 9.009 14.881 1.00 98.62 166 MET A C 1
ATOM 1331 O O . MET A 1 166 ? -22.031 8.867 15.900 1.00 98.62 166 MET A O 1
ATOM 1335 N N . HIS A 1 167 ? -21.825 9.614 13.799 1.00 98.31 167 HIS A N 1
ATOM 1336 C CA . HIS A 1 167 ? -23.168 10.151 13.674 1.00 98.31 167 HIS A CA 1
ATOM 1337 C C . HIS A 1 167 ? -24.003 9.213 12.811 1.00 98.31 167 HIS A C 1
ATOM 1339 O O . HIS A 1 167 ? -23.637 8.931 11.672 1.00 98.31 167 HIS A O 1
ATOM 1345 N N . VAL A 1 168 ? -25.130 8.750 13.351 1.00 97.88 168 VAL A N 1
ATOM 1346 C CA . VAL A 1 168 ? -26.076 7.903 12.621 1.00 97.88 168 VAL A CA 1
ATOM 1347 C C . VAL A 1 168 ? -27.352 8.693 12.372 1.00 97.88 168 VAL A C 1
ATOM 1349 O O . VAL A 1 168 ? -28.023 9.107 13.319 1.00 97.88 168 VAL A O 1
ATOM 1352 N N . LYS A 1 169 ? -27.691 8.915 11.101 1.00 97.62 169 LYS A N 1
ATOM 1353 C CA . LYS A 1 169 ? -28.907 9.629 10.695 1.00 97.62 169 LYS A CA 1
ATOM 1354 C C . LYS A 1 169 ? -29.567 8.906 9.529 1.00 97.62 169 LYS A C 1
ATOM 1356 O O . LYS A 1 169 ? -28.920 8.678 8.517 1.00 97.62 169 LYS A O 1
ATOM 1361 N N . ASP A 1 170 ? -30.842 8.549 9.676 1.00 96.50 170 ASP A N 1
ATOM 1362 C CA . ASP A 1 170 ? -31.639 7.880 8.635 1.00 96.50 170 ASP A CA 1
ATOM 1363 C C . ASP A 1 170 ? -30.968 6.608 8.065 1.00 96.50 170 ASP A C 1
ATOM 1365 O O . ASP A 1 170 ? -31.106 6.287 6.889 1.00 96.50 170 ASP A O 1
ATOM 1369 N N . GLY A 1 171 ? -30.209 5.889 8.904 1.00 95.81 171 GLY A N 1
ATOM 1370 C CA . GLY A 1 171 ? -29.451 4.694 8.509 1.00 95.81 171 GLY A CA 1
ATOM 1371 C C . GLY A 1 171 ? -28.096 4.966 7.843 1.00 95.81 171 GLY A C 1
ATOM 1372 O O . GLY A 1 171 ? -27.425 4.015 7.464 1.00 95.81 171 GLY A O 1
ATOM 1373 N N . TYR A 1 172 ? -27.672 6.226 7.719 1.00 98.19 172 TYR A N 1
ATOM 1374 C CA . TYR A 1 172 ? -26.351 6.611 7.222 1.00 98.19 172 TYR A CA 1
ATOM 1375 C C . TYR A 1 172 ? -25.378 6.837 8.377 1.00 98.19 172 TYR A C 1
ATOM 1377 O O . TYR A 1 172 ? -25.712 7.516 9.352 1.00 98.19 172 TYR A O 1
ATOM 1385 N N . TYR A 1 173 ? -24.173 6.290 8.244 1.00 98.62 173 TYR A N 1
ATOM 1386 C CA . TYR A 1 173 ? -23.105 6.343 9.234 1.00 98.62 173 TYR A CA 1
ATOM 1387 C C . TYR A 1 173 ? -22.041 7.335 8.776 1.00 98.62 173 TYR A C 1
ATOM 1389 O O . TYR A 1 173 ? -21.454 7.159 7.712 1.00 98.62 173 TYR A O 1
ATOM 1397 N N . THR A 1 174 ? -21.761 8.357 9.579 1.00 98.75 174 THR A N 1
ATOM 1398 C CA . THR A 1 174 ? -20.722 9.353 9.291 1.00 98.75 174 THR A CA 1
ATOM 1399 C C . THR A 1 174 ? -19.729 9.411 10.440 1.00 98.75 174 THR A C 1
ATOM 1401 O O . THR A 1 174 ? -20.120 9.643 11.582 1.00 98.75 174 THR A O 1
ATOM 1404 N N . LEU A 1 175 ? -18.446 9.235 10.142 1.00 98.81 175 LEU A N 1
ATOM 1405 C CA . LEU A 1 175 ? -17.346 9.431 11.080 1.00 98.81 175 LEU A CA 1
ATOM 1406 C C . LEU A 1 175 ? -16.791 10.850 10.954 1.00 98.81 175 LEU A C 1
ATOM 1408 O O . LEU A 1 175 ? -16.586 11.340 9.841 1.00 98.81 175 LEU A O 1
ATOM 1412 N N . SER A 1 176 ? -16.526 11.480 12.093 1.00 98.50 176 SER A N 1
ATOM 1413 C CA . SER A 1 176 ? -15.848 12.774 12.184 1.00 98.50 176 SER A CA 1
ATOM 1414 C C . SER A 1 176 ? -14.448 12.563 12.748 1.00 98.50 176 SER A C 1
ATOM 1416 O O . SER A 1 176 ? -14.285 11.851 13.739 1.00 98.50 176 SER A O 1
ATOM 1418 N N . ASP A 1 177 ? -13.437 13.164 12.129 1.00 98.38 177 ASP A N 1
ATOM 1419 C CA . ASP A 1 177 ? -12.070 13.084 12.641 1.00 98.38 177 ASP A CA 1
ATOM 1420 C C . ASP A 1 177 ? -11.864 14.004 13.861 1.00 98.38 177 ASP A C 1
ATOM 1422 O O . ASP A 1 177 ? -12.663 14.902 14.130 1.00 98.38 177 ASP A O 1
ATOM 1426 N N . THR A 1 178 ? -10.785 13.784 14.614 1.00 97.19 178 THR A N 1
ATOM 1427 C CA . THR A 1 178 ? -10.356 14.688 15.693 1.00 97.19 178 THR A CA 1
ATOM 1428 C C . THR A 1 178 ? -9.667 15.948 15.170 1.00 97.19 178 THR A C 1
ATOM 1430 O O . THR A 1 178 ? -9.594 16.940 15.892 1.00 97.19 178 THR A O 1
ATOM 1433 N N . PHE A 1 179 ? -9.154 15.910 13.938 1.00 96.31 179 PHE A N 1
ATOM 1434 C CA . PHE A 1 179 ? -8.614 17.066 13.227 1.00 96.31 179 PHE A CA 1
ATOM 1435 C C . PHE A 1 179 ? -9.719 17.756 12.422 1.00 96.31 179 PHE A C 1
ATOM 1437 O O . PHE A 1 179 ? -10.653 17.115 11.945 1.00 96.31 179 PHE A O 1
ATOM 1444 N N . THR A 1 180 ? -9.635 19.079 12.284 1.00 95.56 180 THR A N 1
ATOM 1445 C CA . THR A 1 180 ? -10.670 19.882 11.608 1.00 95.56 180 THR A CA 1
ATOM 1446 C C . THR A 1 180 ? -10.419 20.083 10.116 1.00 95.56 180 THR A C 1
ATOM 1448 O O . THR A 1 180 ? -11.292 20.589 9.418 1.00 95.56 180 THR A O 1
ATOM 1451 N N . ASP A 1 181 ? -9.223 19.752 9.639 1.00 96.69 181 ASP A N 1
ATOM 1452 C CA . ASP A 1 181 ? -8.739 20.008 8.282 1.00 96.69 181 ASP A CA 1
ATOM 1453 C C . ASP A 1 181 ? -8.454 18.721 7.488 1.00 96.69 181 ASP A C 1
ATOM 1455 O O . ASP A 1 181 ? -7.888 18.779 6.398 1.00 96.69 181 ASP A O 1
ATOM 1459 N N . THR A 1 182 ? -8.877 17.564 7.999 1.00 97.69 182 THR A N 1
ATOM 1460 C CA . THR A 1 182 ? -8.724 16.259 7.349 1.00 97.69 182 THR A CA 1
ATOM 1461 C C . THR A 1 182 ? -10.025 15.787 6.700 1.00 97.69 182 THR A C 1
ATOM 1463 O O . THR A 1 182 ? -11.130 16.214 7.046 1.00 97.69 182 THR A O 1
ATOM 1466 N N . GLN A 1 183 ? -9.906 14.860 5.747 1.00 98.06 183 GLN A N 1
ATOM 1467 C CA . GLN A 1 183 ? -11.047 14.254 5.067 1.00 98.06 183 GLN A CA 1
ATOM 1468 C C . GLN A 1 183 ? -10.980 12.730 5.161 1.00 98.06 183 GLN A C 1
ATOM 1470 O O . GLN A 1 183 ? -10.134 12.094 4.538 1.00 98.06 183 GLN A O 1
ATOM 1475 N N . ILE A 1 184 ? -11.920 12.128 5.890 1.00 98.62 184 ILE A N 1
ATOM 1476 C CA . ILE A 1 184 ? -12.127 10.675 5.874 1.00 98.62 184 ILE A CA 1
ATOM 1477 C C . ILE A 1 184 ? -12.781 10.298 4.540 1.00 98.62 184 ILE A C 1
ATOM 1479 O O . ILE A 1 184 ? -13.899 10.739 4.256 1.00 98.62 184 ILE A O 1
ATOM 1483 N N . LEU A 1 185 ? -12.113 9.462 3.740 1.00 98.38 185 LEU A N 1
ATOM 1484 C CA . LEU A 1 185 ? -12.687 8.892 2.517 1.00 98.38 185 LEU A CA 1
ATOM 1485 C C . LEU A 1 185 ? -13.779 7.880 2.864 1.00 98.38 185 LEU A C 1
ATOM 1487 O O . LEU A 1 185 ? -14.878 7.925 2.306 1.00 98.38 185 LEU A O 1
ATOM 1491 N N . GLY A 1 186 ? -13.487 6.994 3.818 1.00 98.69 186 GLY A N 1
ATOM 1492 C CA . GLY A 1 186 ? -14.395 5.939 4.242 1.00 98.69 186 GLY A CA 1
ATOM 1493 C C . GLY A 1 186 ? -13.673 4.713 4.789 1.00 98.69 186 GLY A C 1
ATOM 1494 O O . GLY A 1 186 ? -12.482 4.770 5.093 1.00 98.69 186 GLY A O 1
ATOM 1495 N N . TRP A 1 187 ? -14.392 3.599 4.912 1.00 98.81 187 TRP A N 1
ATOM 1496 C CA . TRP A 1 187 ? -13.851 2.328 5.404 1.00 98.81 187 TRP A CA 1
ATOM 1497 C C . TRP A 1 187 ? -13.897 1.233 4.346 1.00 98.81 187 TRP A C 1
ATOM 1499 O O . TRP A 1 187 ? -14.651 1.311 3.376 1.00 98.81 187 TRP A O 1
ATOM 1509 N N . MET A 1 188 ? -13.084 0.196 4.538 1.00 98.75 188 MET A N 1
ATOM 1510 C CA . MET A 1 188 ? -13.029 -0.955 3.646 1.00 98.75 188 MET A CA 1
ATOM 1511 C C . MET A 1 188 ? -13.225 -2.263 4.402 1.00 98.75 188 MET A C 1
ATOM 1513 O O . MET A 1 188 ? -12.626 -2.479 5.457 1.00 98.75 188 MET A O 1
ATOM 1517 N N . ILE A 1 189 ? -14.053 -3.142 3.839 1.00 98.69 189 ILE A N 1
ATOM 1518 C CA . ILE A 1 189 ? -14.439 -4.424 4.437 1.00 98.69 189 ILE A CA 1
ATOM 1519 C C . ILE A 1 189 ? -14.134 -5.541 3.442 1.00 98.69 189 ILE A C 1
ATOM 1521 O O . ILE A 1 189 ? -14.484 -5.452 2.263 1.00 98.69 189 ILE A O 1
ATOM 1525 N N . GLN A 1 190 ? -13.482 -6.604 3.913 1.00 98.12 190 GLN A N 1
ATOM 1526 C CA . GLN A 1 190 ? -13.318 -7.829 3.137 1.00 98.12 190 GLN A CA 1
ATOM 1527 C C . GLN A 1 190 ? -14.672 -8.551 3.104 1.00 98.12 190 GLN A C 1
ATOM 1529 O O . GLN A 1 190 ? -15.088 -9.147 4.093 1.00 98.12 190 GLN A O 1
ATOM 1534 N N . THR A 1 191 ? -15.391 -8.448 1.988 1.00 97.75 191 THR A N 1
ATOM 1535 C CA . THR A 1 191 ? -16.705 -9.074 1.806 1.00 97.75 191 THR A CA 1
ATOM 1536 C C . THR A 1 191 ? -17.005 -9.280 0.322 1.00 97.75 191 THR A C 1
ATOM 1538 O O . THR A 1 191 ? -16.519 -8.539 -0.534 1.00 97.75 191 THR A O 1
ATOM 1541 N N . ILE A 1 192 ? -17.800 -10.306 0.010 1.00 96.81 192 ILE A N 1
ATOM 1542 C CA . ILE A 1 192 ? -18.366 -10.494 -1.335 1.00 96.81 192 ILE A CA 1
ATOM 1543 C C . ILE A 1 192 ? -19.519 -9.522 -1.603 1.00 96.81 192 ILE A C 1
ATOM 1545 O O . ILE A 1 192 ? -19.700 -9.131 -2.756 1.00 96.81 192 ILE A O 1
ATOM 1549 N N . ASP A 1 193 ? -20.235 -9.128 -0.546 1.00 96.44 193 ASP A N 1
ATOM 1550 C CA . ASP A 1 193 ? -21.410 -8.260 -0.586 1.00 96.44 193 ASP A CA 1
ATOM 1551 C C . ASP A 1 193 ? -21.025 -6.852 -1.042 1.00 96.44 193 ASP A C 1
ATOM 1553 O O . ASP A 1 193 ? -20.175 -6.207 -0.429 1.00 96.44 193 ASP A O 1
ATOM 1557 N N . ASP A 1 194 ? -21.597 -6.409 -2.155 1.00 95.38 194 ASP A N 1
ATOM 1558 C CA . ASP A 1 194 ? -21.361 -5.100 -2.750 1.00 95.38 194 ASP A CA 1
ATOM 1559 C C . ASP A 1 194 ? -22.512 -4.112 -2.507 1.00 95.38 194 ASP A C 1
ATOM 1561 O O . ASP A 1 194 ? -22.481 -3.000 -3.046 1.00 95.38 194 ASP A O 1
ATOM 1565 N N . GLU A 1 195 ? -23.487 -4.458 -1.656 1.00 96.56 195 GLU A N 1
ATOM 1566 C CA . GLU A 1 195 ? -24.542 -3.534 -1.249 1.00 96.56 195 GLU A CA 1
ATOM 1567 C C . GLU A 1 195 ? -23.917 -2.270 -0.632 1.00 96.56 195 GLU A C 1
ATOM 1569 O O . GLU A 1 195 ? -23.123 -2.331 0.302 1.00 96.56 195 GLU A O 1
ATOM 1574 N N . TYR A 1 196 ? -24.243 -1.098 -1.190 1.00 96.62 196 TYR A N 1
ATOM 1575 C CA . TYR A 1 196 ? -23.681 0.218 -0.830 1.00 96.62 196 TYR A CA 1
ATOM 1576 C C . TYR A 1 196 ? -22.184 0.427 -1.111 1.00 96.62 196 TYR A C 1
ATOM 1578 O O . TYR A 1 196 ? -21.656 1.498 -0.787 1.00 96.62 196 TYR A O 1
ATOM 1586 N N . ALA A 1 197 ? -21.494 -0.538 -1.723 1.00 96.81 197 ALA A N 1
ATOM 1587 C CA . ALA A 1 197 ? -20.081 -0.400 -2.042 1.00 96.81 197 ALA A CA 1
ATOM 1588 C C . ALA A 1 197 ? -19.848 0.742 -3.043 1.00 96.81 197 ALA A C 1
ATOM 1590 O O . ALA A 1 197 ? -20.550 0.917 -4.043 1.00 96.81 197 ALA A O 1
ATOM 1591 N N . TRP A 1 198 ? -18.820 1.539 -2.780 1.00 94.69 198 TRP A N 1
ATOM 1592 C CA . TRP A 1 198 ? -18.415 2.627 -3.646 1.00 94.69 198 TRP A CA 1
ATOM 1593 C C . TRP A 1 198 ? -17.699 2.099 -4.893 1.00 94.69 198 TRP A C 1
ATOM 1595 O O . TRP A 1 198 ? -16.708 1.369 -4.820 1.00 94.69 198 TRP A O 1
ATOM 1605 N N . THR A 1 199 ? -18.182 2.543 -6.052 1.00 88.31 199 THR A N 1
ATOM 1606 C CA . THR A 1 199 ? -17.527 2.327 -7.343 1.00 88.31 199 THR A CA 1
ATOM 1607 C C . THR A 1 199 ? -16.829 3.609 -7.776 1.00 88.31 199 THR A C 1
ATOM 1609 O O . THR A 1 199 ? -17.410 4.698 -7.722 1.00 88.31 199 THR A O 1
ATOM 1612 N N . GLU A 1 200 ? -15.572 3.477 -8.185 1.00 80.62 200 GLU A N 1
ATOM 1613 C CA . GLU A 1 200 ? -14.778 4.602 -8.659 1.00 80.62 200 GLU A CA 1
ATOM 1614 C C . GLU A 1 200 ? -15.327 5.120 -9.998 1.00 80.62 200 GLU A C 1
ATOM 1616 O O . GLU A 1 200 ? -15.674 4.313 -10.866 1.00 80.62 200 GLU A O 1
ATOM 1621 N N . PRO A 1 201 ? -15.474 6.446 -10.181 1.00 80.00 201 PRO A N 1
ATOM 1622 C CA . PRO A 1 201 ? -15.847 7.006 -11.472 1.00 80.00 201 PRO A CA 1
ATOM 1623 C C . PRO A 1 201 ? -14.822 6.641 -12.548 1.00 80.00 201 PRO A C 1
ATOM 1625 O O . PRO A 1 201 ? -13.628 6.554 -12.274 1.00 80.00 201 PRO A O 1
ATOM 1628 N N . ALA A 1 202 ? -15.277 6.498 -13.793 1.00 81.81 202 ALA A N 1
ATOM 1629 C CA . ALA A 1 202 ? -14.364 6.312 -14.914 1.00 81.81 202 ALA A CA 1
ATOM 1630 C C . ALA A 1 202 ? -13.402 7.509 -15.028 1.00 81.81 202 ALA A C 1
ATOM 1632 O O . ALA A 1 202 ? -13.838 8.663 -15.075 1.00 81.81 202 ALA A O 1
ATOM 1633 N N . VAL A 1 203 ? -12.100 7.223 -15.095 1.00 83.94 203 VAL A N 1
ATOM 1634 C CA . VAL A 1 203 ? -11.060 8.232 -15.329 1.00 83.94 203 VAL A CA 1
ATOM 1635 C C . VAL A 1 203 ? -11.287 8.878 -16.695 1.00 83.94 203 VAL A C 1
ATOM 1637 O O . VAL A 1 203 ? -11.592 8.188 -17.669 1.00 83.94 203 VAL A O 1
ATOM 1640 N N . ASN A 1 204 ? -11.132 10.203 -16.785 1.00 89.31 204 ASN A N 1
ATOM 1641 C CA . ASN A 1 204 ? -11.209 10.914 -18.059 1.00 89.31 204 ASN A CA 1
ATOM 1642 C C . ASN A 1 204 ? -10.138 10.365 -19.026 1.00 89.31 204 ASN A C 1
ATOM 1644 O O . ASN A 1 204 ? -8.950 10.569 -18.763 1.00 89.31 204 ASN A O 1
ATOM 1648 N N . PRO A 1 205 ? -10.512 9.742 -20.163 1.00 91.50 205 PRO A N 1
ATOM 1649 C CA . PRO A 1 205 ? -9.546 9.136 -21.081 1.00 91.50 205 PRO A CA 1
ATOM 1650 C C . PRO A 1 205 ? -8.504 10.118 -21.628 1.00 91.50 205 PRO A C 1
ATOM 1652 O O . PRO A 1 205 ? -7.394 9.712 -21.962 1.00 91.50 205 PRO A O 1
ATOM 1655 N N . ALA A 1 206 ? -8.819 11.418 -21.679 1.00 93.56 206 ALA A N 1
ATOM 1656 C CA . ALA A 1 206 ? -7.862 12.441 -22.093 1.00 93.56 206 ALA A CA 1
ATOM 1657 C C . ALA A 1 206 ? -6.638 12.513 -21.161 1.00 93.56 206 ALA A C 1
ATOM 1659 O O . ALA A 1 206 ? -5.536 12.765 -21.636 1.00 93.56 206 ALA A O 1
ATOM 1660 N N . LEU A 1 207 ? -6.802 12.232 -19.862 1.00 93.19 207 LEU A N 1
ATOM 1661 C CA . LEU A 1 207 ? -5.692 12.196 -18.901 1.00 93.19 207 LEU A CA 1
ATOM 1662 C C . LEU A 1 207 ? -4.776 10.982 -19.107 1.00 93.19 207 LEU A C 1
ATOM 1664 O O . LEU A 1 207 ? -3.632 11.010 -18.670 1.00 93.19 207 LEU A O 1
ATOM 1668 N N . MET A 1 208 ? -5.251 9.949 -19.807 1.00 93.38 208 MET A N 1
ATOM 1669 C CA . MET A 1 208 ? -4.492 8.736 -20.131 1.00 93.38 208 MET A CA 1
ATOM 1670 C C . MET A 1 208 ? -3.733 8.843 -21.463 1.00 93.38 208 MET A C 1
ATOM 1672 O O . MET A 1 208 ? -3.184 7.854 -21.945 1.00 93.38 208 MET A O 1
ATOM 1676 N N . THR A 1 209 ? -3.736 10.017 -22.098 1.00 95.38 209 THR A N 1
ATOM 1677 C CA . THR A 1 209 ? -3.103 10.220 -23.406 1.00 95.38 209 THR A CA 1
ATOM 1678 C C . THR A 1 209 ? -1.611 10.518 -23.251 1.00 95.38 209 THR A C 1
ATOM 1680 O O . THR A 1 209 ? -1.200 11.260 -22.363 1.00 95.38 209 THR A O 1
ATOM 1683 N N . LEU A 1 210 ? -0.798 9.944 -24.140 1.00 96.06 210 LEU A N 1
ATOM 1684 C CA . LEU A 1 210 ? 0.622 10.266 -24.267 1.00 96.06 210 LEU A CA 1
ATOM 1685 C C . LEU A 1 210 ? 0.784 11.554 -25.083 1.00 96.06 210 LEU A C 1
ATOM 1687 O O . LEU A 1 210 ? 0.254 11.653 -26.192 1.00 96.06 210 LEU A O 1
ATOM 1691 N N . HIS A 1 211 ? 1.537 12.522 -24.568 1.00 95.81 211 HIS A N 1
ATOM 1692 C CA . HIS A 1 211 ? 1.765 13.800 -25.239 1.00 95.81 211 HIS A CA 1
ATOM 1693 C C . HIS A 1 211 ? 3.217 13.922 -25.690 1.00 95.81 211 HIS A C 1
ATOM 1695 O O . HIS A 1 211 ? 4.127 13.730 -24.894 1.00 95.81 211 HIS A O 1
ATOM 1701 N N . ALA A 1 212 ? 3.443 14.257 -26.959 1.00 96.25 212 ALA A N 1
ATOM 1702 C CA . ALA A 1 212 ? 4.774 14.597 -27.451 1.00 96.25 212 ALA A CA 1
ATOM 1703 C C . ALA A 1 212 ? 5.104 16.057 -27.113 1.00 96.25 212 ALA A C 1
ATOM 1705 O O . ALA A 1 212 ? 4.262 16.947 -27.264 1.00 96.25 212 ALA A O 1
ATOM 1706 N N . ALA A 1 213 ? 6.335 16.297 -26.683 1.00 96.25 213 ALA A N 1
ATOM 1707 C CA . ALA A 1 213 ? 6.873 17.607 -26.362 1.00 96.25 213 ALA A CA 1
ATOM 1708 C C . ALA A 1 213 ? 8.315 17.722 -26.873 1.00 96.25 213 ALA A C 1
ATOM 1710 O O . ALA A 1 213 ? 8.949 16.730 -27.237 1.00 96.25 213 ALA A O 1
ATOM 1711 N N . ARG A 1 214 ? 8.823 18.956 -26.924 1.00 96.44 214 ARG A N 1
ATOM 1712 C CA . ARG A 1 214 ? 10.167 19.247 -27.421 1.00 96.44 214 ARG A CA 1
ATOM 1713 C C . ARG A 1 214 ? 10.899 20.210 -26.495 1.00 96.44 214 ARG A C 1
ATOM 1715 O O . ARG A 1 214 ? 10.307 21.181 -26.025 1.00 96.44 214 ARG A O 1
ATOM 1722 N N . LEU A 1 215 ? 12.171 19.930 -26.232 1.00 94.62 215 LEU A N 1
ATOM 1723 C CA . LEU A 1 215 ? 13.083 20.816 -25.512 1.00 94.62 215 LEU A CA 1
ATOM 1724 C C . LEU A 1 215 ? 13.441 22.045 -26.367 1.00 94.62 215 LEU A C 1
ATOM 1726 O O . LEU A 1 215 ? 13.384 21.996 -27.595 1.00 94.62 215 LEU A O 1
ATOM 1730 N N . ASP A 1 216 ? 13.827 23.146 -25.712 1.00 91.88 216 ASP A N 1
ATOM 1731 C CA . ASP A 1 216 ? 14.371 24.336 -26.389 1.00 91.88 216 ASP A CA 1
ATOM 1732 C C . ASP A 1 216 ? 15.620 23.936 -27.200 1.00 91.88 216 ASP A C 1
ATOM 1734 O O . ASP A 1 216 ? 16.466 23.180 -26.718 1.00 91.88 216 ASP A O 1
ATOM 1738 N N . GLU A 1 217 ? 15.749 24.457 -28.423 1.00 85.62 217 GLU A N 1
ATOM 1739 C CA . GLU A 1 217 ? 16.877 24.190 -29.329 1.00 85.62 217 GLU A CA 1
ATOM 1740 C C . GLU A 1 217 ? 18.243 24.560 -28.728 1.00 85.62 217 GLU A C 1
ATOM 1742 O O . GLU A 1 217 ? 19.275 24.093 -29.203 1.00 85.62 217 GLU A O 1
ATOM 1747 N N . LYS A 1 218 ? 18.272 25.368 -27.661 1.00 88.19 218 LYS A N 1
ATOM 1748 C CA . LYS A 1 218 ? 19.492 25.671 -26.897 1.00 88.19 218 LYS A CA 1
ATOM 1749 C C . LYS A 1 218 ? 20.074 24.473 -26.145 1.00 88.19 218 LYS A C 1
ATOM 1751 O O . LYS A 1 218 ? 21.227 24.554 -25.726 1.00 88.19 218 LYS A O 1
ATOM 1756 N N . ALA A 1 219 ? 19.307 23.405 -25.921 1.00 87.38 219 ALA A N 1
ATOM 1757 C CA . ALA A 1 219 ? 19.842 22.172 -25.357 1.00 87.38 219 ALA A CA 1
ATOM 1758 C C . ALA A 1 219 ? 20.787 21.515 -26.379 1.00 87.38 219 ALA A C 1
ATOM 1760 O O . ALA A 1 219 ? 20.363 21.155 -27.476 1.00 87.38 219 ALA A O 1
ATOM 1761 N N . ASP A 1 220 ? 22.071 21.389 -26.041 1.00 88.44 220 ASP A N 1
ATOM 1762 C CA . ASP A 1 220 ? 23.082 20.838 -26.945 1.00 88.44 220 ASP A CA 1
ATOM 1763 C C . ASP A 1 220 ? 23.284 19.336 -26.710 1.00 88.44 220 ASP A C 1
ATOM 1765 O O . ASP A 1 220 ? 23.815 18.916 -25.682 1.00 88.44 220 ASP A O 1
ATOM 1769 N N . PHE A 1 221 ? 22.897 18.538 -27.705 1.00 90.69 221 PHE A N 1
ATOM 1770 C CA . PHE A 1 221 ? 23.113 17.089 -27.748 1.00 90.69 221 PHE A CA 1
ATOM 1771 C C . PHE A 1 221 ? 24.119 16.669 -28.833 1.00 90.69 221 PHE A C 1
ATOM 1773 O O . PHE A 1 221 ? 24.259 15.484 -29.122 1.00 90.69 221 PHE A O 1
ATOM 1780 N N . THR A 1 222 ? 24.825 17.619 -29.457 1.00 86.50 222 THR A N 1
ATOM 1781 C CA . THR A 1 222 ? 25.808 17.334 -30.521 1.00 86.50 222 THR A CA 1
ATOM 1782 C C . THR A 1 222 ? 27.157 16.859 -29.974 1.00 86.50 222 THR A C 1
ATOM 1784 O O . THR A 1 222 ? 27.941 16.232 -30.690 1.00 86.50 222 THR A O 1
ATOM 1787 N N . GLY A 1 223 ? 27.429 17.161 -28.702 1.00 88.19 223 GLY A N 1
ATOM 1788 C CA . GLY A 1 223 ? 28.650 16.798 -27.994 1.00 88.19 223 GLY A CA 1
ATOM 1789 C C . GLY A 1 223 ? 28.545 15.520 -27.158 1.00 88.19 223 GLY A C 1
ATOM 1790 O O . GLY A 1 223 ? 27.677 14.668 -27.340 1.00 88.19 223 GLY A O 1
ATOM 1791 N N . LYS A 1 224 ? 29.469 15.393 -26.201 1.00 93.56 224 LYS A N 1
ATOM 1792 C CA . LYS A 1 224 ? 29.526 14.279 -25.249 1.00 93.56 224 LYS A CA 1
ATOM 1793 C C . LYS A 1 224 ? 28.676 14.575 -24.018 1.00 93.56 224 LYS A C 1
ATOM 1795 O O . LYS A 1 224 ? 29.196 15.006 -22.995 1.00 93.56 224 LYS A O 1
ATOM 1800 N N . TRP A 1 225 ? 27.370 14.379 -24.141 1.00 93.50 225 TRP A N 1
ATOM 1801 C CA . TRP A 1 225 ? 26.414 14.635 -23.058 1.00 93.50 225 TRP A CA 1
ATOM 1802 C C . TRP A 1 225 ? 26.245 13.449 -22.088 1.00 93.50 225 TRP A C 1
ATOM 1804 O O . TRP A 1 225 ? 25.588 13.603 -21.066 1.00 93.50 225 TRP A O 1
ATOM 1814 N N . LEU A 1 226 ? 26.869 12.303 -22.391 1.00 94.94 226 LEU A N 1
ATOM 1815 C CA . LEU A 1 226 ? 27.024 11.175 -21.460 1.00 94.94 226 LEU A CA 1
ATOM 1816 C C . LEU A 1 226 ? 28.440 11.187 -20.871 1.00 94.94 226 LEU A C 1
ATOM 1818 O O . LEU A 1 226 ? 29.411 11.422 -21.601 1.00 94.94 226 LEU A O 1
ATOM 1822 N N . ASP A 1 227 ? 28.559 10.906 -19.581 1.00 95.56 227 ASP A N 1
ATOM 1823 C CA . ASP A 1 227 ? 29.808 10.895 -18.831 1.00 95.56 227 ASP A CA 1
ATOM 1824 C C . ASP A 1 227 ? 30.578 9.580 -19.031 1.00 95.56 227 ASP A C 1
ATOM 1826 O O . ASP A 1 227 ? 30.397 8.593 -18.326 1.00 95.56 227 ASP A O 1
ATOM 1830 N N . GLU A 1 228 ? 31.523 9.560 -19.973 1.00 96.38 228 GLU A N 1
ATOM 1831 C CA . GLU A 1 228 ? 32.385 8.388 -20.199 1.00 96.38 228 GLU A CA 1
ATOM 1832 C C . GLU A 1 228 ? 33.375 8.088 -19.048 1.00 96.38 228 GLU A C 1
ATOM 1834 O O . GLU A 1 228 ? 34.125 7.104 -19.131 1.00 96.38 228 GLU A O 1
ATOM 1839 N N . SER A 1 229 ? 33.434 8.923 -18.002 1.00 97.31 229 SER A N 1
ATOM 1840 C CA . SER A 1 229 ? 34.158 8.591 -16.772 1.00 97.31 229 SER A CA 1
ATOM 1841 C C . SER A 1 229 ? 33.375 7.609 -15.890 1.00 97.31 229 SER A C 1
ATOM 1843 O O . SER A 1 229 ? 34.006 6.800 -15.202 1.00 97.31 229 SER A O 1
ATOM 1845 N N . ASP A 1 230 ? 32.040 7.582 -16.004 1.00 97.56 230 ASP A N 1
ATOM 1846 C CA . ASP A 1 230 ? 31.189 6.540 -15.433 1.00 97.56 230 ASP A CA 1
ATOM 1847 C C . ASP A 1 230 ? 31.303 5.247 -16.276 1.00 97.56 230 ASP A C 1
ATOM 1849 O O . ASP A 1 230 ? 31.034 5.246 -17.486 1.00 97.56 230 ASP A O 1
ATOM 1853 N N . PRO A 1 231 ? 31.699 4.103 -15.679 1.00 98.00 231 PRO A N 1
ATOM 1854 C CA . PRO A 1 231 ? 31.783 2.827 -16.385 1.00 98.00 231 PRO A CA 1
ATOM 1855 C C . PRO A 1 231 ? 30.482 2.376 -17.075 1.00 98.00 231 PRO A C 1
ATOM 1857 O O . PRO A 1 231 ? 30.562 1.722 -18.119 1.00 98.00 231 PRO A O 1
ATOM 1860 N N . MET A 1 232 ? 29.310 2.693 -16.514 1.00 97.31 232 MET A N 1
ATOM 1861 C CA . MET A 1 232 ? 27.997 2.353 -17.073 1.00 97.31 232 MET A CA 1
ATOM 1862 C C . MET A 1 232 ? 27.688 3.185 -18.311 1.00 97.31 232 MET A C 1
ATOM 1864 O O . MET A 1 232 ? 27.401 2.623 -19.372 1.00 97.31 232 MET A O 1
ATOM 1868 N N . GLU A 1 233 ? 27.813 4.506 -18.218 1.00 97.75 233 GLU A N 1
ATOM 1869 C CA . GLU A 1 233 ? 27.577 5.392 -19.360 1.00 97.75 233 GLU A CA 1
ATOM 1870 C C . GLU A 1 233 ? 28.592 5.137 -20.479 1.00 97.75 233 GLU A C 1
ATOM 1872 O O . GLU A 1 233 ? 28.226 5.044 -21.652 1.00 97.75 233 GLU A O 1
ATOM 1877 N N . LYS A 1 234 ? 29.858 4.870 -20.137 1.00 97.81 234 LYS A N 1
ATOM 1878 C CA . LYS A 1 234 ? 30.874 4.439 -21.107 1.00 97.81 234 LYS A CA 1
ATOM 1879 C C . LYS A 1 234 ? 30.492 3.145 -21.831 1.00 97.81 234 LYS A C 1
ATOM 1881 O O . LYS A 1 234 ? 30.714 3.015 -23.040 1.00 97.81 234 LYS A O 1
ATOM 1886 N N . ALA A 1 235 ? 29.948 2.163 -21.110 1.00 98.00 235 ALA A N 1
ATOM 1887 C CA . ALA A 1 235 ? 29.481 0.916 -21.711 1.00 98.00 235 ALA A CA 1
ATOM 1888 C C . ALA A 1 235 ? 28.288 1.160 -22.648 1.00 98.00 235 ALA A C 1
ATOM 1890 O O . ALA A 1 235 ? 28.262 0.606 -23.750 1.00 98.00 235 ALA A O 1
ATOM 1891 N N . TYR A 1 236 ? 27.360 2.034 -22.251 1.00 97.81 236 TYR A N 1
ATOM 1892 C CA . TYR A 1 236 ? 26.231 2.455 -23.077 1.00 97.81 236 TYR A CA 1
ATOM 1893 C C . TYR A 1 236 ? 26.696 3.143 -24.368 1.00 97.81 236 TYR A C 1
ATOM 1895 O O . TYR A 1 236 ? 26.274 2.742 -25.454 1.00 97.81 236 TYR A O 1
ATOM 1903 N N . VAL A 1 237 ? 27.615 4.111 -24.280 1.00 97.50 237 VAL A N 1
ATOM 1904 C CA . VAL A 1 237 ? 28.183 4.818 -25.444 1.00 97.50 237 VAL A CA 1
ATOM 1905 C C . VAL A 1 237 ? 28.831 3.834 -26.414 1.00 97.50 237 VAL A C 1
ATOM 1907 O O . VAL A 1 237 ? 28.630 3.911 -27.627 1.00 97.50 237 VAL A O 1
ATOM 1910 N N . LYS A 1 238 ? 29.582 2.858 -25.891 1.00 97.19 238 LYS A N 1
ATOM 1911 C CA . LYS A 1 238 ? 30.214 1.820 -26.711 1.00 97.19 238 LYS A CA 1
ATOM 1912 C C . LYS A 1 238 ? 29.184 0.935 -27.423 1.00 97.19 238 LYS A C 1
ATOM 1914 O O . LYS A 1 238 ? 29.387 0.615 -28.593 1.00 97.19 238 LYS A O 1
ATOM 1919 N N . ALA A 1 239 ? 28.121 0.526 -26.730 1.00 97.56 239 ALA A N 1
ATOM 1920 C CA . ALA A 1 239 ? 27.076 -0.340 -27.277 1.00 97.56 239 ALA A CA 1
ATOM 1921 C C . ALA A 1 239 ? 26.199 0.373 -28.320 1.00 97.56 239 ALA A C 1
ATOM 1923 O O . ALA A 1 239 ? 25.811 -0.243 -29.308 1.00 97.56 239 ALA A O 1
ATOM 1924 N N . ASN A 1 240 ? 25.944 1.670 -28.129 1.00 95.69 240 ASN A N 1
ATOM 1925 C CA . ASN A 1 240 ? 25.110 2.497 -29.009 1.00 95.69 240 ASN A CA 1
ATOM 1926 C C . ASN A 1 240 ? 25.918 3.314 -30.033 1.00 95.69 240 ASN A C 1
ATOM 1928 O O . ASN A 1 240 ? 25.382 4.209 -30.691 1.00 95.69 240 ASN A O 1
ATOM 1932 N N . HIS A 1 241 ? 27.211 3.003 -30.182 1.00 93.69 241 HIS A N 1
ATOM 1933 C CA . HIS A 1 241 ? 28.127 3.628 -31.140 1.00 93.69 241 HIS A CA 1
ATOM 1934 C C . HIS A 1 241 ? 28.188 5.164 -31.055 1.00 93.69 241 HIS A C 1
ATOM 1936 O O . HIS A 1 241 ? 28.329 5.843 -32.071 1.00 93.69 241 HIS A O 1
ATOM 1942 N N . GLY A 1 242 ? 28.101 5.716 -29.846 1.00 93.88 242 GLY A N 1
ATOM 1943 C CA . GLY A 1 242 ? 28.133 7.155 -29.604 1.00 93.88 242 GLY A CA 1
ATOM 1944 C C . GLY A 1 242 ? 27.164 7.598 -28.513 1.00 93.88 242 GLY A C 1
ATOM 1945 O O . GLY A 1 242 ? 26.565 6.783 -27.813 1.00 93.88 242 GLY A O 1
ATOM 1946 N N . HIS A 1 243 ? 27.014 8.913 -28.380 1.00 94.94 243 HIS A N 1
ATOM 1947 C CA . HIS A 1 243 ? 26.128 9.552 -27.407 1.00 94.94 243 HIS A CA 1
ATOM 1948 C C . HIS A 1 243 ? 24.706 9.669 -27.974 1.00 94.94 243 HIS A C 1
ATOM 1950 O O . HIS A 1 243 ? 24.212 10.764 -28.227 1.00 94.94 243 HIS A O 1
ATOM 1956 N N . ASN A 1 244 ? 24.075 8.522 -28.236 1.00 91.94 244 ASN A N 1
ATOM 1957 C CA . ASN A 1 244 ? 22.775 8.437 -28.904 1.00 91.94 244 ASN A CA 1
ATOM 1958 C C . ASN A 1 244 ? 21.718 7.830 -27.970 1.00 91.94 244 ASN A C 1
ATOM 1960 O O . ASN A 1 244 ? 21.970 6.806 -27.333 1.00 91.94 244 ASN A O 1
ATOM 1964 N N . LEU A 1 245 ? 20.524 8.426 -27.928 1.00 92.62 245 LEU A N 1
ATOM 1965 C CA . LEU A 1 245 ? 19.369 7.903 -27.183 1.00 92.62 245 LEU A CA 1
ATOM 1966 C C . LEU A 1 245 ? 18.239 7.473 -28.125 1.00 92.62 245 LEU A C 1
ATOM 1968 O O . LEU A 1 245 ? 17.758 6.346 -28.068 1.00 92.62 245 LEU A O 1
ATOM 1972 N N . ASN A 1 246 ? 17.841 8.373 -29.015 1.00 93.12 246 ASN A N 1
ATOM 1973 C CA . ASN A 1 246 ? 16.790 8.209 -30.013 1.00 93.12 246 ASN A CA 1
ATOM 1974 C C . ASN A 1 246 ? 17.173 8.997 -31.286 1.00 93.12 246 ASN A C 1
ATOM 1976 O O . ASN A 1 246 ? 18.295 9.490 -31.405 1.00 93.12 246 ASN A O 1
ATOM 1980 N N . ALA A 1 247 ? 16.260 9.085 -32.260 1.00 92.56 247 ALA A N 1
ATOM 1981 C CA . ALA A 1 247 ? 16.506 9.812 -33.508 1.00 92.56 247 ALA A CA 1
ATOM 1982 C C . ALA A 1 247 ? 16.602 11.338 -33.316 1.00 92.56 247 ALA A C 1
ATOM 1984 O O . ALA A 1 247 ? 17.342 11.989 -34.050 1.00 92.56 247 ALA A O 1
ATOM 1985 N N . ASP A 1 248 ? 15.864 11.888 -32.348 1.00 92.88 248 ASP A N 1
ATOM 1986 C CA . ASP A 1 248 ? 15.855 13.312 -32.022 1.00 92.88 248 ASP A CA 1
ATOM 1987 C C . ASP A 1 248 ? 15.835 13.512 -30.492 1.00 92.88 248 ASP A C 1
ATOM 1989 O O . ASP A 1 248 ? 14.782 13.356 -29.864 1.00 92.88 248 ASP A O 1
ATOM 1993 N N . PRO A 1 249 ? 16.983 13.837 -29.869 1.00 92.06 249 PRO A N 1
ATOM 1994 C CA . PRO A 1 249 ? 17.099 13.952 -28.416 1.00 92.06 249 PRO A CA 1
ATOM 1995 C C . PRO A 1 249 ? 16.392 15.186 -27.841 1.00 92.06 249 PRO A C 1
ATOM 1997 O O . PRO A 1 249 ? 16.255 15.297 -26.624 1.00 92.06 249 PRO A O 1
ATOM 2000 N N . HIS A 1 250 ? 15.909 16.105 -28.684 1.00 94.12 250 HIS A N 1
ATOM 2001 C CA . HIS A 1 250 ? 15.046 17.194 -28.231 1.00 94.12 250 HIS A CA 1
ATOM 2002 C C . HIS A 1 250 ? 13.601 16.742 -28.035 1.00 94.12 250 HIS A C 1
ATOM 2004 O O . HIS A 1 250 ? 12.857 17.443 -27.354 1.00 94.12 250 HIS A O 1
ATOM 2010 N N . GLU A 1 251 ? 13.180 15.615 -28.613 1.00 95.75 251 GLU A N 1
ATOM 2011 C CA . GLU A 1 251 ? 11.821 15.093 -28.463 1.00 95.75 251 GLU A CA 1
ATOM 2012 C C . GLU A 1 251 ? 11.688 14.189 -27.240 1.00 95.75 251 GLU A C 1
ATOM 2014 O O . GLU A 1 251 ? 12.488 13.281 -27.007 1.00 95.75 251 GLU A O 1
ATOM 2019 N N . TYR A 1 252 ? 10.618 14.405 -26.482 1.00 96.12 252 TYR A N 1
ATOM 2020 C CA . TYR A 1 252 ? 10.263 13.585 -25.334 1.00 96.12 252 TYR A CA 1
ATOM 2021 C C . TYR A 1 252 ? 8.747 13.435 -25.226 1.00 96.12 252 TYR A C 1
ATOM 2023 O O . TYR A 1 252 ? 7.978 14.146 -25.876 1.00 96.12 252 TYR A O 1
ATOM 2031 N N . PHE A 1 253 ? 8.310 12.494 -24.395 1.00 96.88 253 PHE A N 1
ATOM 2032 C CA . PHE A 1 253 ? 6.897 12.282 -24.122 1.00 96.88 253 PHE A CA 1
ATOM 2033 C C . PHE A 1 253 ? 6.568 12.618 -22.673 1.00 96.88 253 PHE A C 1
ATOM 2035 O O . PHE A 1 253 ? 7.389 12.418 -21.778 1.00 96.88 253 PHE A O 1
ATOM 2042 N N . THR A 1 254 ? 5.353 13.101 -22.444 1.00 97.00 254 THR A N 1
ATOM 2043 C CA . THR A 1 254 ? 4.791 13.319 -21.115 1.00 97.00 254 THR A CA 1
ATOM 2044 C C . THR A 1 254 ? 3.492 12.544 -20.954 1.00 97.00 254 THR A C 1
ATOM 2046 O O . THR A 1 254 ? 2.740 12.316 -21.908 1.00 97.00 254 THR A O 1
ATOM 2049 N N . ILE A 1 255 ? 3.239 12.137 -19.717 1.00 96.88 255 ILE A N 1
ATOM 2050 C CA . ILE A 1 255 ? 1.968 11.589 -19.253 1.00 96.88 255 ILE A CA 1
ATOM 2051 C C . ILE A 1 255 ? 1.482 12.446 -18.084 1.00 96.88 255 ILE A C 1
ATOM 2053 O O . ILE A 1 255 ? 2.270 13.167 -17.469 1.00 96.88 255 ILE A O 1
ATOM 2057 N N . SER A 1 256 ? 0.184 12.404 -17.793 1.00 95.50 256 SER A N 1
ATOM 2058 C CA . SER A 1 256 ? -0.341 13.048 -16.588 1.00 95.50 256 SER A CA 1
ATOM 2059 C C . SER A 1 256 ? 0.009 12.234 -15.335 1.00 95.50 256 SER A C 1
ATOM 2061 O O . SER A 1 256 ? 0.178 11.018 -15.412 1.00 95.50 256 SER A O 1
ATOM 2063 N N . GLU A 1 257 ? 0.019 12.881 -14.170 1.00 88.38 257 GLU A N 1
ATOM 2064 C CA . GLU A 1 257 ? 0.142 12.204 -12.867 1.00 88.38 257 GLU A CA 1
ATOM 2065 C C . GLU A 1 257 ? -0.987 11.175 -12.658 1.00 88.38 257 GLU A C 1
ATOM 2067 O O . GLU A 1 257 ? -0.774 10.095 -12.119 1.00 88.38 257 GLU A O 1
ATOM 2072 N N . THR A 1 258 ? -2.189 11.442 -13.187 1.00 88.88 258 THR A N 1
ATOM 2073 C CA . THR A 1 258 ? -3.292 10.467 -13.189 1.00 88.88 258 THR A CA 1
ATOM 2074 C C . THR A 1 258 ? -2.939 9.196 -13.965 1.00 88.88 258 THR A C 1
ATOM 2076 O O . THR A 1 258 ? -3.268 8.098 -13.519 1.00 88.88 258 THR A O 1
ATOM 2079 N N . ALA A 1 259 ? -2.272 9.325 -15.115 1.00 92.06 259 ALA A N 1
ATOM 2080 C CA . ALA A 1 259 ? -1.837 8.174 -15.900 1.00 92.06 259 ALA A CA 1
ATOM 2081 C C . ALA A 1 259 ? -0.701 7.408 -15.214 1.00 92.06 259 ALA A C 1
ATOM 2083 O O . ALA A 1 259 ? -0.707 6.180 -15.238 1.00 92.06 259 ALA A O 1
ATOM 2084 N N . GLU A 1 260 ? 0.238 8.110 -14.580 1.00 90.69 260 GLU A N 1
ATOM 2085 C CA . GLU A 1 260 ? 1.301 7.491 -13.783 1.00 90.69 260 GLU A CA 1
ATOM 2086 C C . GLU A 1 260 ? 0.729 6.691 -12.603 1.00 90.69 260 GLU A C 1
ATOM 2088 O O . GLU A 1 260 ? 1.036 5.507 -12.466 1.00 90.69 260 GLU A O 1
ATOM 2093 N N . ASN A 1 261 ? -0.190 7.272 -11.826 1.00 83.25 261 ASN A N 1
ATOM 2094 C CA . ASN A 1 261 ? -0.856 6.582 -10.716 1.00 83.25 261 ASN A CA 1
ATOM 2095 C C . ASN A 1 261 ? -1.626 5.343 -11.193 1.00 83.25 261 ASN A C 1
ATOM 2097 O O . ASN A 1 261 ? -1.531 4.273 -10.589 1.00 83.25 261 ASN A O 1
ATOM 2101 N N . ALA A 1 262 ? -2.325 5.447 -12.326 1.00 86.81 262 ALA A N 1
ATOM 2102 C CA . ALA A 1 262 ? -2.999 4.306 -12.935 1.00 86.81 262 ALA A CA 1
ATOM 2103 C C . ALA A 1 262 ? -2.011 3.210 -13.383 1.00 86.81 262 ALA A C 1
ATOM 2105 O O . ALA A 1 262 ? -2.306 2.024 -13.227 1.00 86.81 262 ALA A O 1
ATOM 2106 N N . LEU A 1 263 ? -0.832 3.575 -13.904 1.00 90.19 263 LEU A N 1
ATOM 2107 C CA . LEU A 1 263 ? 0.225 2.620 -14.254 1.00 90.19 263 LEU A CA 1
ATOM 2108 C C . LEU A 1 263 ? 0.805 1.933 -13.015 1.00 90.19 263 LEU A C 1
ATOM 2110 O O . LEU A 1 263 ? 0.999 0.718 -13.047 1.00 90.19 263 LEU A O 1
ATOM 2114 N N . MET A 1 264 ? 1.050 2.666 -11.927 1.00 83.25 264 MET A N 1
ATOM 2115 C CA . MET A 1 264 ? 1.522 2.085 -10.665 1.00 83.25 264 MET A CA 1
ATOM 2116 C C . MET A 1 264 ? 0.502 1.095 -10.095 1.00 83.25 264 MET A C 1
ATOM 2118 O O . MET A 1 264 ? 0.848 -0.052 -9.802 1.00 83.25 264 MET A O 1
ATOM 2122 N N . GLN A 1 265 ? -0.772 1.499 -10.021 1.00 82.44 265 GLN A N 1
ATOM 2123 C CA . GLN A 1 265 ? -1.856 0.639 -9.549 1.00 82.44 265 GLN A CA 1
ATOM 2124 C C . GLN A 1 265 ? -1.974 -0.629 -10.404 1.00 82.44 265 GLN A C 1
ATOM 2126 O O . GLN A 1 265 ? -1.974 -1.739 -9.866 1.00 82.44 265 GLN A O 1
ATOM 2131 N N . ALA A 1 266 ? -2.010 -0.479 -11.732 1.00 87.94 266 ALA A N 1
ATOM 2132 C CA . ALA A 1 266 ? -2.097 -1.607 -12.651 1.00 87.94 266 ALA A CA 1
ATOM 2133 C C . ALA A 1 266 ? -0.874 -2.528 -12.548 1.00 87.94 266 ALA A C 1
ATOM 2135 O O . ALA A 1 266 ? -1.029 -3.744 -12.581 1.00 87.94 266 ALA A O 1
ATOM 2136 N N . THR A 1 267 ? 0.333 -1.981 -12.384 1.00 87.62 267 THR A N 1
ATOM 2137 C CA . THR A 1 267 ? 1.565 -2.774 -12.236 1.00 87.62 267 THR A CA 1
ATOM 2138 C C . THR A 1 267 ? 1.486 -3.680 -11.012 1.00 87.62 267 THR A C 1
ATOM 2140 O O . THR A 1 267 ? 1.736 -4.882 -11.116 1.00 87.62 267 THR A O 1
ATOM 2143 N N . ASN A 1 268 ? 1.074 -3.126 -9.873 1.00 80.44 268 ASN A N 1
ATOM 2144 C CA . ASN A 1 268 ? 0.961 -3.861 -8.618 1.00 80.44 268 ASN A CA 1
ATOM 2145 C C . ASN A 1 268 ? -0.156 -4.915 -8.666 1.00 80.44 268 ASN A C 1
ATOM 2147 O O . ASN A 1 268 ? 0.047 -6.063 -8.261 1.00 80.44 268 ASN A O 1
ATOM 2151 N N . GLU A 1 269 ? -1.317 -4.557 -9.216 1.00 83.44 269 GLU A N 1
ATOM 2152 C CA . GLU A 1 269 ? -2.443 -5.478 -9.372 1.00 83.44 269 GLU A CA 1
ATOM 2153 C C . GLU A 1 269 ? -2.111 -6.632 -10.322 1.00 83.44 269 GLU A C 1
ATOM 2155 O O . GLU A 1 269 ? -2.246 -7.804 -9.959 1.00 83.44 269 GLU A O 1
ATOM 2160 N N . VAL A 1 270 ? -1.600 -6.315 -11.512 1.00 88.62 270 VAL A N 1
ATOM 2161 C CA . VAL A 1 270 ? -1.243 -7.310 -12.523 1.00 88.62 270 VAL A CA 1
ATOM 2162 C C . VAL A 1 270 ? -0.134 -8.221 -12.006 1.00 88.62 270 VAL A C 1
ATOM 2164 O O . VAL A 1 270 ? -0.230 -9.432 -12.187 1.00 88.62 270 VAL A O 1
ATOM 2167 N N . HIS A 1 271 ? 0.874 -7.696 -11.301 1.00 86.38 271 HIS A N 1
ATOM 2168 C CA . HIS A 1 271 ? 1.915 -8.522 -10.687 1.00 86.38 271 HIS A CA 1
ATOM 2169 C C . HIS A 1 271 ? 1.322 -9.600 -9.765 1.00 86.38 271 HIS A C 1
ATOM 2171 O O . HIS A 1 271 ? 1.606 -10.786 -9.947 1.00 86.38 271 HIS A O 1
ATOM 2177 N N . LEU A 1 272 ? 0.434 -9.222 -8.837 1.00 79.38 272 LEU A N 1
ATOM 2178 C CA . LEU A 1 272 ? -0.223 -10.179 -7.940 1.00 79.38 272 LEU A CA 1
ATOM 2179 C C . LEU A 1 272 ? -1.109 -11.175 -8.695 1.00 79.38 272 LEU A C 1
ATOM 2181 O O . LEU A 1 272 ? -1.105 -12.365 -8.373 1.00 79.38 272 LEU A O 1
ATOM 2185 N N . MET A 1 273 ? -1.824 -10.728 -9.731 1.00 83.69 273 MET A N 1
ATOM 2186 C CA . MET A 1 273 ? -2.607 -11.618 -10.592 1.00 83.69 273 MET A CA 1
ATOM 2187 C C . MET A 1 273 ? -1.722 -12.643 -11.315 1.00 83.69 273 MET A C 1
ATOM 2189 O O . MET A 1 273 ? -2.092 -13.815 -11.397 1.00 83.69 273 MET A O 1
ATOM 2193 N N . TYR A 1 274 ? -0.541 -12.241 -11.797 1.00 88.12 274 TYR A N 1
ATOM 2194 C CA . TYR A 1 274 ? 0.429 -13.149 -12.414 1.00 88.12 274 TYR A CA 1
ATOM 2195 C C . TYR A 1 274 ? 0.978 -14.165 -11.410 1.00 88.12 274 TYR A C 1
ATOM 2197 O O . TYR A 1 274 ? 1.073 -15.346 -11.751 1.00 88.12 274 TYR A O 1
ATOM 2205 N N . LEU A 1 275 ? 1.295 -13.755 -10.177 1.00 85.00 275 LEU A N 1
ATOM 2206 C CA . LEU A 1 275 ? 1.720 -14.690 -9.127 1.00 85.00 275 LEU A CA 1
ATOM 2207 C C . LEU A 1 275 ? 0.599 -15.687 -8.791 1.00 85.00 275 LEU A C 1
ATOM 2209 O O . LEU A 1 275 ? 0.843 -16.894 -8.752 1.00 85.00 275 LEU A O 1
ATOM 2213 N N . HIS A 1 276 ? -0.643 -15.210 -8.652 1.00 79.88 276 HIS A N 1
ATOM 2214 C CA . HIS A 1 276 ? -1.809 -16.063 -8.408 1.00 79.88 276 HIS A CA 1
ATOM 2215 C C . HIS A 1 276 ? -2.034 -17.077 -9.541 1.00 79.88 276 HIS A C 1
ATOM 2217 O O . HIS A 1 276 ? -2.228 -18.270 -9.299 1.00 79.88 276 HIS A O 1
ATOM 2223 N N . ALA A 1 277 ? -1.983 -16.624 -10.796 1.00 87.81 277 ALA A N 1
ATOM 2224 C CA . ALA A 1 277 ? -2.117 -17.496 -11.957 1.00 87.81 277 ALA A CA 1
ATOM 2225 C C . ALA A 1 277 ? -0.966 -18.512 -12.040 1.00 87.81 277 ALA A C 1
ATOM 2227 O O . ALA A 1 277 ? -1.203 -19.683 -12.334 1.00 87.81 277 ALA A O 1
ATOM 2228 N N . THR A 1 278 ? 0.263 -18.095 -11.722 1.00 89.62 278 THR A N 1
ATOM 2229 C CA . THR A 1 278 ? 1.440 -18.977 -11.683 1.00 89.62 278 THR A CA 1
ATOM 2230 C C . THR A 1 278 ? 1.256 -20.094 -10.655 1.00 89.62 278 THR A C 1
ATOM 2232 O O . THR A 1 278 ? 1.456 -21.263 -10.983 1.00 89.62 278 THR A O 1
ATOM 2235 N N . GLU A 1 279 ? 0.781 -19.774 -9.450 1.00 84.50 279 GLU A N 1
ATOM 2236 C CA . GLU A 1 279 ? 0.465 -20.768 -8.416 1.00 84.50 279 GLU A CA 1
ATOM 2237 C C . GLU A 1 279 ? -0.605 -21.770 -8.889 1.00 84.50 279 GLU A C 1
ATOM 2239 O O . GLU A 1 279 ? -0.470 -22.981 -8.689 1.00 84.50 279 GLU A O 1
ATOM 2244 N N . LYS A 1 280 ? -1.655 -21.295 -9.577 1.00 87.75 280 LYS A N 1
ATOM 2245 C CA . LYS A 1 280 ? -2.691 -22.165 -10.165 1.00 87.75 280 LYS A CA 1
ATOM 2246 C C . LYS A 1 280 ? -2.117 -23.109 -11.219 1.00 87.75 280 LYS A C 1
ATOM 2248 O O . LYS A 1 280 ? -2.427 -24.298 -11.190 1.00 87.75 280 LYS A O 1
ATOM 2253 N N . VAL A 1 281 ? -1.269 -22.600 -12.112 1.00 94.25 281 VAL A N 1
ATOM 2254 C CA . VAL A 1 281 ? -0.608 -23.399 -13.154 1.00 94.25 281 VAL A CA 1
ATOM 2255 C C . VAL A 1 281 ? 0.279 -24.478 -12.532 1.00 94.25 281 VAL A C 1
ATOM 2257 O O . VAL A 1 281 ? 0.217 -25.635 -12.934 1.00 94.25 281 VAL A O 1
ATOM 2260 N N . LEU A 1 282 ? 1.081 -24.138 -11.521 1.00 91.81 282 LEU A N 1
ATOM 2261 C CA . LEU A 1 282 ? 2.012 -25.085 -10.897 1.00 91.81 282 LEU A CA 1
ATOM 2262 C C . LEU A 1 282 ? 1.310 -26.198 -10.098 1.00 91.81 282 LEU A C 1
ATOM 2264 O O . LEU A 1 282 ? 1.889 -27.281 -9.924 1.00 91.81 282 LEU A O 1
ATOM 2268 N N . LYS A 1 283 ? 0.068 -25.958 -9.656 1.00 89.62 283 LYS A N 1
ATOM 2269 C CA . LYS A 1 283 ? -0.797 -26.922 -8.957 1.00 89.62 283 LYS A CA 1
ATOM 2270 C C . LYS A 1 283 ? -1.588 -27.860 -9.885 1.00 89.62 283 LYS A C 1
ATOM 2272 O O . LYS A 1 283 ? -2.095 -28.862 -9.389 1.00 89.62 283 LYS A O 1
ATOM 2277 N N . ASP A 1 284 ? -1.673 -27.584 -11.189 1.00 93.50 284 ASP A N 1
ATOM 2278 C CA . ASP A 1 284 ? -2.435 -28.392 -12.157 1.00 93.50 284 ASP A CA 1
ATOM 2279 C C . ASP A 1 284 ? -1.602 -28.734 -13.406 1.00 93.50 284 ASP A C 1
ATOM 2281 O O . ASP A 1 284 ? -1.330 -27.882 -14.254 1.00 93.50 284 ASP A O 1
ATOM 2285 N N . ASP A 1 285 ? -1.246 -30.014 -13.563 1.00 96.25 285 ASP A N 1
ATOM 2286 C CA . ASP A 1 285 ? -0.499 -30.521 -14.726 1.00 96.25 285 ASP A CA 1
ATOM 2287 C C . ASP A 1 285 ? -1.210 -30.236 -16.064 1.00 96.25 285 ASP A C 1
ATOM 2289 O O . ASP A 1 285 ? -0.553 -30.056 -17.094 1.00 96.25 285 ASP A O 1
ATOM 2293 N N . ASN A 1 286 ? -2.548 -30.144 -16.080 1.00 97.25 286 ASN A N 1
ATOM 2294 C CA . ASN A 1 286 ? -3.294 -29.802 -17.292 1.00 97.25 286 ASN A CA 1
ATOM 2295 C C . ASN A 1 286 ? -3.097 -28.354 -17.729 1.00 97.25 286 ASN A C 1
ATOM 2297 O O . ASN A 1 286 ? -3.222 -28.075 -18.922 1.00 97.25 286 ASN A O 1
ATOM 2301 N N . LEU A 1 287 ? -2.795 -27.458 -16.792 1.00 96.44 287 LEU A N 1
ATOM 2302 C CA . LEU A 1 287 ? -2.440 -26.078 -17.092 1.00 96.44 287 LEU A CA 1
ATOM 2303 C C . LEU A 1 287 ? -0.953 -25.974 -17.428 1.00 96.44 287 LEU A C 1
ATOM 2305 O O . LEU A 1 287 ? -0.600 -25.360 -18.432 1.00 96.44 287 LEU A O 1
ATOM 2309 N N . LEU A 1 288 ? -0.081 -26.620 -16.649 1.00 96.69 288 LEU A N 1
ATOM 2310 C CA . LEU A 1 288 ? 1.370 -26.544 -16.846 1.00 96.69 288 LEU A CA 1
ATOM 2311 C C . LEU A 1 288 ? 1.818 -27.085 -18.212 1.00 96.69 288 LEU A C 1
ATOM 2313 O O . LEU A 1 288 ? 2.686 -26.487 -18.851 1.00 96.69 288 LEU A O 1
ATOM 2317 N N . LYS A 1 289 ? 1.179 -28.148 -18.721 1.00 97.25 289 LYS A N 1
ATOM 2318 C CA . LYS A 1 289 ? 1.482 -28.693 -20.057 1.00 97.25 289 LYS A CA 1
ATOM 2319 C C . LYS A 1 289 ? 1.286 -27.685 -21.195 1.00 97.25 289 LYS A C 1
ATOM 2321 O O . LYS A 1 289 ? 1.945 -27.807 -22.221 1.00 97.25 289 LYS A O 1
ATOM 2326 N N . LEU A 1 290 ? 0.428 -26.673 -21.018 1.00 97.88 290 LEU A N 1
ATOM 2327 C CA . LEU A 1 290 ? 0.163 -25.649 -22.039 1.00 97.88 290 LEU A CA 1
ATOM 2328 C C . LEU A 1 290 ? 1.374 -24.738 -22.292 1.00 97.88 290 LEU A C 1
ATOM 2330 O O . LEU A 1 290 ? 1.473 -24.135 -23.357 1.00 97.88 290 LEU A O 1
ATOM 2334 N N . PHE A 1 291 ? 2.312 -24.663 -21.343 1.00 97.50 291 PHE A N 1
ATOM 2335 C CA . PHE A 1 291 ? 3.514 -23.831 -21.440 1.00 97.50 291 PHE A CA 1
ATOM 2336 C C . PHE A 1 291 ? 4.645 -24.505 -22.228 1.00 97.50 291 PHE A C 1
ATOM 2338 O O . PHE A 1 291 ? 5.692 -23.894 -22.427 1.00 97.50 291 PHE A O 1
ATOM 2345 N N . ASN A 1 292 ? 4.458 -25.756 -22.673 1.00 96.88 292 ASN A N 1
ATOM 2346 C CA . ASN A 1 292 ? 5.445 -26.526 -23.437 1.00 96.88 292 ASN A CA 1
ATOM 2347 C C . ASN A 1 292 ? 6.833 -26.598 -22.767 1.00 96.88 292 ASN A C 1
ATOM 2349 O O . ASN A 1 292 ? 7.863 -26.680 -23.438 1.00 96.88 292 ASN A O 1
ATOM 2353 N N . ILE A 1 293 ? 6.871 -26.581 -21.430 1.00 96.94 293 ILE A N 1
ATOM 2354 C CA . ILE A 1 293 ? 8.101 -26.772 -20.658 1.00 96.94 293 ILE A CA 1
ATOM 2355 C C . ILE A 1 293 ? 8.342 -28.280 -20.498 1.00 96.94 293 ILE A C 1
ATOM 2357 O O . ILE A 1 293 ? 7.406 -28.981 -20.104 1.00 96.94 293 ILE A O 1
ATOM 2361 N N . PRO A 1 294 ? 9.567 -28.796 -20.736 1.00 97.62 294 PRO A N 1
ATOM 2362 C CA . PRO A 1 294 ? 9.874 -30.215 -20.562 1.00 97.62 294 PRO A CA 1
ATOM 2363 C C . PRO A 1 294 ? 9.424 -30.763 -19.200 1.00 97.62 294 PRO A C 1
ATOM 2365 O O . PRO A 1 294 ? 9.810 -30.220 -18.164 1.00 97.62 294 PRO A O 1
ATOM 2368 N N . GLU A 1 295 ? 8.667 -31.867 -19.197 1.00 97.31 295 GLU A N 1
ATOM 2369 C CA . GLU A 1 295 ? 8.077 -32.471 -17.983 1.00 97.31 295 GLU A CA 1
ATOM 2370 C C . GLU A 1 295 ? 9.114 -32.775 -16.894 1.00 97.31 295 GLU A C 1
ATOM 2372 O O . GLU A 1 295 ? 8.860 -32.610 -15.701 1.00 97.31 295 GLU A O 1
ATOM 2377 N N . ILE A 1 296 ? 10.340 -33.117 -17.302 1.00 97.50 296 ILE A N 1
ATOM 2378 C CA . ILE A 1 296 ? 11.464 -33.363 -16.392 1.00 97.50 296 ILE A CA 1
ATOM 2379 C C . ILE A 1 296 ? 11.822 -32.145 -15.517 1.00 97.50 296 ILE A C 1
ATOM 2381 O O . ILE A 1 296 ? 12.423 -32.299 -14.453 1.00 97.50 296 ILE A O 1
ATOM 2385 N N . LEU A 1 297 ? 11.455 -30.927 -15.936 1.00 97.81 297 LEU A N 1
ATOM 2386 C CA . LEU A 1 297 ? 11.681 -29.692 -15.184 1.00 97.81 297 LEU A CA 1
ATOM 2387 C C . LEU A 1 297 ? 10.528 -29.341 -14.239 1.00 97.81 297 LEU A C 1
ATOM 2389 O O . LEU A 1 297 ? 10.729 -28.507 -13.357 1.00 97.81 297 LEU A O 1
ATOM 2393 N N . TRP A 1 298 ? 9.349 -29.959 -14.356 1.00 97.50 298 TRP A N 1
ATOM 2394 C CA . TRP A 1 298 ? 8.177 -29.578 -13.557 1.00 97.50 298 TRP A CA 1
ATOM 2395 C C . TRP A 1 298 ? 8.408 -29.684 -12.042 1.00 97.50 298 TRP A C 1
ATOM 2397 O O . TRP A 1 298 ? 8.071 -28.733 -11.331 1.00 97.50 298 TRP A O 1
ATOM 2407 N N . PRO A 1 299 ? 9.062 -30.741 -11.508 1.00 96.62 299 PRO A N 1
ATOM 2408 C CA . PRO A 1 299 ? 9.408 -30.779 -10.088 1.00 96.62 299 PRO A CA 1
ATOM 2409 C C . PRO A 1 299 ? 10.345 -29.634 -9.672 1.00 96.62 299 PRO A C 1
ATOM 2411 O O . PRO A 1 299 ? 10.214 -29.099 -8.573 1.00 96.62 299 PRO A O 1
ATOM 2414 N N . ARG A 1 300 ? 11.268 -29.216 -10.554 1.00 95.88 300 ARG A N 1
ATOM 2415 C CA . ARG A 1 300 ? 12.188 -28.098 -10.285 1.00 95.88 300 ARG A CA 1
ATOM 2416 C C . ARG A 1 300 ? 11.481 -26.748 -10.311 1.00 95.88 300 ARG A C 1
ATOM 2418 O O . ARG A 1 300 ? 11.817 -25.905 -9.489 1.00 95.88 300 ARG A O 1
ATOM 2425 N N . LEU A 1 301 ? 10.514 -26.549 -11.208 1.00 94.56 301 LEU A N 1
ATOM 2426 C CA . LEU A 1 301 ? 9.692 -25.335 -11.231 1.00 94.56 301 LEU A CA 1
ATOM 2427 C C . LEU A 1 301 ? 8.914 -25.179 -9.927 1.00 94.56 301 LEU A C 1
ATOM 2429 O O . LEU A 1 301 ? 8.993 -24.133 -9.292 1.00 94.56 301 LEU A O 1
ATOM 2433 N N . ARG A 1 302 ? 8.244 -26.251 -9.488 1.00 92.56 302 ARG A N 1
ATOM 2434 C CA . ARG A 1 302 ? 7.513 -26.290 -8.213 1.00 92.56 302 ARG A CA 1
ATOM 2435 C C . ARG A 1 302 ? 8.423 -25.984 -7.028 1.00 92.56 302 ARG A C 1
ATOM 2437 O O . ARG A 1 302 ? 8.079 -25.156 -6.194 1.00 92.56 302 ARG A O 1
ATOM 2444 N N . LEU A 1 303 ? 9.608 -26.596 -6.989 1.00 91.69 303 LEU A N 1
ATOM 2445 C CA . LEU A 1 303 ? 10.586 -26.355 -5.929 1.00 91.69 303 LEU A CA 1
ATOM 2446 C C . LEU A 1 303 ? 11.142 -24.923 -5.960 1.00 91.69 303 LEU A C 1
ATOM 2448 O O . LEU A 1 303 ? 11.313 -24.305 -4.914 1.00 91.69 303 LEU A O 1
ATOM 2452 N N . SER A 1 304 ? 11.427 -24.384 -7.149 1.00 92.44 304 SER A N 1
ATOM 2453 C CA . SER A 1 304 ? 11.890 -23.002 -7.305 1.00 92.44 304 SER A CA 1
ATOM 2454 C C . SER A 1 304 ? 10.835 -22.021 -6.816 1.00 92.44 304 SER A C 1
ATOM 2456 O O . SER A 1 304 ? 11.167 -21.098 -6.083 1.00 92.44 304 SER A O 1
ATOM 2458 N N . TRP A 1 305 ? 9.576 -22.246 -7.182 1.00 87.69 305 TRP A N 1
ATOM 2459 C CA . TRP A 1 305 ? 8.460 -21.421 -6.747 1.00 87.69 305 TRP A CA 1
ATOM 2460 C C . TRP A 1 305 ? 8.251 -21.482 -5.233 1.00 87.69 305 TRP A C 1
ATOM 2462 O O . TRP A 1 305 ? 8.121 -20.443 -4.606 1.00 87.69 305 TRP A O 1
ATOM 2472 N N . GLN A 1 306 ? 8.319 -22.665 -4.617 1.00 83.56 306 GLN A N 1
ATOM 2473 C CA . GLN A 1 306 ? 8.214 -22.801 -3.158 1.00 83.56 306 GLN A CA 1
ATOM 2474 C C . GLN A 1 306 ? 9.361 -22.108 -2.406 1.00 83.56 306 GLN A C 1
ATOM 2476 O O . GLN A 1 306 ? 9.140 -21.550 -1.335 1.00 83.56 306 GLN A O 1
ATOM 2481 N N . ASN A 1 307 ? 10.579 -22.134 -2.957 1.00 81.88 307 ASN A N 1
ATOM 2482 C CA . ASN A 1 307 ? 11.781 -21.664 -2.259 1.00 81.88 307 ASN A CA 1
ATOM 2483 C C . ASN A 1 307 ? 12.170 -20.209 -2.557 1.00 81.88 307 ASN A C 1
ATOM 2485 O O . ASN A 1 307 ? 12.945 -19.633 -1.799 1.00 81.88 307 ASN A O 1
ATOM 2489 N N . ARG A 1 308 ? 11.726 -19.640 -3.683 1.00 77.88 308 ARG A N 1
ATOM 2490 C CA . ARG A 1 308 ? 12.151 -18.318 -4.191 1.00 77.88 308 ARG A CA 1
ATOM 2491 C C . ARG A 1 308 ? 10.960 -17.446 -4.581 1.00 77.88 308 ARG A C 1
ATOM 2493 O O . ARG A 1 308 ? 11.014 -16.718 -5.565 1.00 77.88 308 ARG A O 1
ATOM 2500 N N . ARG A 1 309 ? 9.857 -17.603 -3.855 1.00 62.88 309 ARG A N 1
ATOM 2501 C CA . ARG A 1 309 ?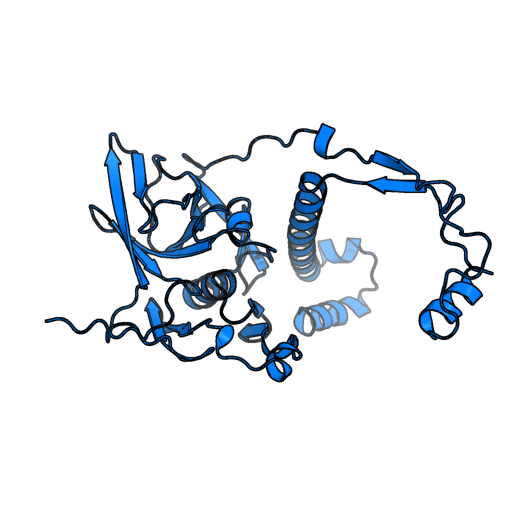 8.602 -16.895 -4.123 1.00 62.88 309 ARG A CA 1
ATOM 2502 C C . ARG A 1 309 ? 8.672 -15.395 -3.827 1.00 62.88 309 ARG A C 1
ATOM 2504 O O . ARG A 1 309 ? 7.877 -14.645 -4.382 1.00 62.88 309 ARG A O 1
ATOM 2511 N N . HIS A 1 310 ? 9.577 -15.010 -2.929 1.00 54.97 310 HIS A N 1
ATOM 2512 C CA . HIS A 1 310 ? 9.746 -13.665 -2.388 1.00 54.97 310 HIS A CA 1
ATOM 2513 C C . HIS A 1 310 ? 11.091 -13.092 -2.820 1.00 54.97 310 HIS A C 1
ATOM 2515 O O . HIS A 1 310 ? 12.072 -13.877 -2.826 1.00 54.97 310 HIS A O 1
#

Radius of gyration: 24.3 Å; chains: 1; bounding box: 66×59×71 Å

Sequence (310 aa):
MSGIITEHEPFGTLLGYAPGGVAIYSSDYDTITEAEKEDDISFRSYIGNEYMGYKWQCVEFARRFLYLNYGVVFTDVGMAYEIFSLRFLRHVVDDSILPLRAFKNGCQQAPVAGALLIWQEGGEFKRTGHVAVITQVCADKVRIVEQNVIHHKLPRGQQWTRELPMHVKDGYYTLSDTFTDTQILGWMIQTIDDEYAWTEPAVNPALMTLHAARLDEKADFTGKWLDESDPMEKAYVKANHGHNLNADPHEYFTISETAENALMQATNEVHLMYLHATEKVLKDDNLLKLFNIPEILWPRLRLSWQNRRH

pLDDT: mean 92.43, std 9.82, range [32.44, 98.94]

Foldseek 3Di:
DDPPPPDFDAFQDFQAAAPLRQTATAPPCVNPDPVRVVPQVVQFDDDPNRTQDGGPAQSSSLQSVCCSPPQKGDWDDPAQQCVLVDFWIARNPQRDTFGKFHAFAFFLDDDDAQKKWWWDAKDVNPHRTHIWGFHDDDPFWTFIAGYDPGRHHDDPPDNGDDIWTWDADPSTIHTDDPDPIIGTGGIMDRDPDCVNTDDDDDDDVVLQDKDKDFADPPDDQPDQPFDCVDVVSVVVCVVVVHSDDDPDPRMDIDGHPVNVNVVVVCVRVVVSVVLSVLSVQLVDPVNVVVVVDPPVCSVVSNVCCVPVVD

Secondary structure (DSSP, 8-state):
-------PPPTT-EEEE-GGG-EEE---GGGS-HHHHT-GGGGEEEETTEEEEETT-HHHHHHHHHHHHHSEEPPP-SSGGGGGG--EEEETTT-PEEEEEEEETTBSS---TT-EEEE-SSGGGTTT-EEEEEEEE-SSEEEEE-SSS--SPPPTT---SEEEEEEEETTEEEE--SSSS--EEEEEEE-S--TTPPPPPPP-GGGG--EEEE--TTS--SS--S-TTSHHHHHHHHHTTSS-SSS-TTEEEE--HHHHHHHHHHHHHHHHHHHHHHHHHHH-HHHHGGGT--GGGHHHHHHHHHHS--

InterPro domains:
  IPR005494 Glutathionylspermidine synthase, pre-ATP-grasp-like domain [PF03738] (250-309)
  IPR007921 CHAP domain [PF05257] (50-148)
  IPR007921 CHAP domain [PS50911] (33-176)
  IPR038765 Papain-like cysteine peptidase superfamily [SSF54001] (10-194)
  IPR051705 Glutathionylspermidine Synthetase/Amidase [PTHR30094] (7-190)

Organism: NCBI:txid149386